Protein AF-A0A4Y3REF9-F1 (afdb_monomer)

Sequence (320 aa):
MLIYAFRDARGVWHGDPDAALPGIEPGRGVLTLPSTVPGQGPGAFDGQRVEVLYAGCDQEASEATYRLDSGETFLATWHVHELLSPAYRGVAAAPAAAQDATTTVRLEVGGPHRRYNLHAELVAEGRVEIKVVVSSPDGVIHGELAGELDPRDLGEIGRHLASVARTASFTAPPVEAKATNRGQAWTPEAVTQLQERHRAGKSPEQLAEELGRSENSIRWKLHGLKLAPYPGDLVPAPRTPAEREEPKAYTVEDKRRVYPNAYKPWEPADEQRLAERCAQGVSLLDLSKEFGRNEGAIASRLVKIQAEGPAAEEAWEYGG

pLDDT: mean 71.98, std 17.36, range [28.06, 95.12]

Secondary structure (DSSP, 8-state):
-EEEEEE-TTS-EEE-TT---SSSPPEEEEEEPPPPPBTBPPPTTTT-EEEEEEE--SSPEEEEEEE-TTS-EEEEEHHHHHHHSTT--PPPP--S-------EEEEEEE-SS-EEEEEEEE-GGG-EEEEEEEE-TTS-EEEEEEEEE-TTTHHHHHHHHHHHHHH------------TTTT----HHHHHHHHHHHHTT--HHHHHHHHTS-HHHHHHHHHHTTSS---GGGSPPPPPTTSPPPPPSS-HHHHHHH-TTTTPPPPHHHHHHHHHHHHTT--HHHHHHHHTS-HHHHHHHHHHTT--SHHHHHHHHHH-

Radius of gyration: 27.83 Å; Cα contacts (8 Å, |Δi|>4): 447; chains: 1; bounding box: 72×50×70 Å

Solvent-accessible surface area (backbone atoms only — not comparable to full-atom values): 18697 Å² total; per-residue (Å²): 95,30,31,47,20,36,27,45,86,87,69,50,74,44,65,57,84,79,59,92,51,87,90,60,86,66,45,74,51,42,35,66,40,71,63,64,60,95,90,59,72,67,22,63,54,50,56,36,61,27,44,34,35,31,36,71,66,97,64,63,69,33,95,55,78,45,59,31,76,88,68,52,73,35,31,22,21,47,72,43,41,48,61,72,29,52,87,27,75,66,81,79,90,76,78,90,86,78,93,81,82,73,60,69,50,77,49,77,51,77,57,100,71,37,32,36,41,38,40,34,36,49,43,86,93,70,28,27,40,36,38,38,38,35,23,35,87,87,34,53,73,78,46,76,49,76,51,77,41,53,66,81,47,50,64,57,51,52,50,50,54,57,44,47,65,70,69,48,82,74,71,66,70,76,83,66,78,74,41,79,44,76,89,60,80,86,47,72,68,59,50,51,53,50,54,54,44,46,72,73,66,51,50,53,63,57,50,10,66,77,67,24,29,48,41,68,59,42,45,54,48,33,28,76,68,70,74,45,72,78,66,62,89,78,48,78,73,83,79,61,87,82,70,67,76,75,74,64,96,60,52,74,65,59,48,27,74,80,14,73,42,52,92,53,85,85,49,73,69,54,53,52,51,48,36,53,43,19,54,73,56,42,46,47,67,57,50,15,62,74,64,21,28,56,49,70,63,46,25,57,45,32,63,73,70,65,38,54,36,60,24,31,58,51,20,46,77,74,73,74

Mean predicted aligned error: 21.64 Å

Nearest PDB structures (foldseek):
  7wzf-assembly1_A  TM=4.290E-01  e=3.719E-01  Streptomyces yunnanensis
  6c7k-assembly2_B  TM=5.208E-01  e=1.879E+00  Synechocystis sp. PCC 6803 substr. Kazusa
  6c7o-assembly2_B  TM=2.427E-01  e=8.596E-01  Synechocystis sp. PCC 6803 substr. Kazusa
  5kjd-assembly5_E  TM=2.250E-01  e=3.673E+00  Synechocystis sp. PCC 6803 substr. Kazusa

Structure (mmCIF, N/CA/C/O backbone):
data_AF-A0A4Y3REF9-F1
#
_entry.id   AF-A0A4Y3REF9-F1
#
loop_
_atom_site.group_PDB
_atom_site.id
_atom_site.type_symbol
_atom_site.label_atom_id
_atom_site.label_alt_id
_atom_site.label_comp_id
_atom_site.label_asym_id
_atom_site.label_entity_id
_atom_site.label_seq_id
_atom_site.pdbx_PDB_ins_code
_atom_site.Cartn_x
_atom_site.Cartn_y
_atom_site.Cartn_z
_atom_site.occupancy
_atom_site.B_iso_or_equiv
_atom_site.auth_seq_id
_atom_site.auth_comp_id
_atom_site.auth_asym_id
_atom_site.auth_atom_id
_atom_site.pdbx_PDB_model_num
ATOM 1 N N . MET A 1 1 ? -0.748 -3.299 32.023 1.00 82.31 1 MET A N 1
ATOM 2 C CA . MET A 1 1 ? -2.224 -3.284 32.051 1.00 82.31 1 MET A CA 1
ATOM 3 C C . MET A 1 1 ? -2.662 -1.963 31.459 1.00 82.31 1 MET A C 1
ATOM 5 O O . MET A 1 1 ? -2.246 -0.937 31.987 1.00 82.31 1 MET A O 1
ATOM 9 N N . LEU A 1 2 ? -3.410 -1.993 30.363 1.00 85.38 2 LEU A N 1
ATOM 10 C CA . LEU A 1 2 ? -3.903 -0.811 29.663 1.00 85.38 2 LEU A CA 1
ATOM 11 C C . LEU A 1 2 ? -5.424 -0.837 29.632 1.00 85.38 2 LEU A C 1
ATOM 13 O O . LEU A 1 2 ? -6.001 -1.917 29.504 1.00 85.38 2 LEU A O 1
ATOM 17 N N . ILE A 1 3 ? -6.055 0.332 29.712 1.00 87.19 3 ILE A N 1
ATOM 18 C CA . ILE A 1 3 ? -7.464 0.494 29.358 1.00 87.19 3 ILE A CA 1
ATOM 19 C C . ILE A 1 3 ? -7.568 0.379 27.837 1.00 87.19 3 ILE A C 1
ATOM 21 O O . ILE A 1 3 ? -7.001 1.205 27.125 1.00 87.19 3 ILE A O 1
ATOM 25 N N . TYR A 1 4 ? -8.269 -0.639 27.344 1.00 81.75 4 TYR A N 1
ATOM 26 C CA . TYR A 1 4 ? -8.363 -0.932 25.906 1.00 81.75 4 TYR A CA 1
ATOM 27 C C . TYR A 1 4 ? -9.785 -0.800 25.346 1.00 81.75 4 TYR A C 1
ATOM 29 O O . TYR A 1 4 ? -9.954 -0.736 24.130 1.00 81.75 4 TYR A O 1
ATOM 37 N N . ALA A 1 5 ? -10.790 -0.710 26.219 1.00 84.31 5 ALA A N 1
ATOM 38 C CA . ALA A 1 5 ? -12.164 -0.400 25.850 1.00 84.31 5 ALA A CA 1
ATOM 39 C C . ALA A 1 5 ? -12.887 0.313 27.000 1.00 84.31 5 ALA A C 1
ATOM 41 O O . ALA A 1 5 ? -12.539 0.138 28.174 1.00 84.31 5 ALA A O 1
ATOM 42 N N . PHE A 1 6 ? -13.917 1.093 26.679 1.00 89.69 6 PHE A N 1
ATOM 43 C CA . PHE A 1 6 ? -14.809 1.693 27.668 1.00 89.69 6 PHE A CA 1
ATOM 44 C C . PHE A 1 6 ? -16.255 1.741 27.186 1.00 89.69 6 PHE A C 1
ATOM 46 O O . PHE A 1 6 ? -16.534 1.729 25.992 1.00 89.69 6 PHE A O 1
ATOM 53 N N . ARG A 1 7 ? -17.188 1.806 28.126 1.00 89.75 7 ARG A N 1
ATOM 54 C CA . ARG A 1 7 ? -18.621 1.852 27.891 1.00 89.75 7 ARG A CA 1
ATOM 55 C C . ARG A 1 7 ? -19.178 3.184 28.363 1.00 89.75 7 ARG A C 1
ATOM 57 O O . ARG A 1 7 ? -19.026 3.539 29.534 1.00 89.75 7 ARG A O 1
ATOM 64 N N . ASP A 1 8 ? -19.827 3.908 27.457 1.00 86.69 8 ASP A N 1
ATOM 65 C CA . ASP A 1 8 ? -20.456 5.190 27.776 1.00 86.69 8 ASP A CA 1
ATOM 66 C C . ASP A 1 8 ? -21.752 5.010 28.596 1.00 86.69 8 ASP A C 1
ATOM 68 O O . ASP A 1 8 ? -22.265 3.899 28.763 1.00 86.69 8 ASP A O 1
ATOM 72 N N . ALA A 1 9 ? -22.334 6.105 29.102 1.00 82.31 9 ALA A N 1
ATOM 73 C CA . ALA A 1 9 ? -23.573 6.029 29.892 1.00 82.31 9 ALA A CA 1
ATOM 74 C C . ALA A 1 9 ? -24.806 5.578 29.082 1.00 82.31 9 ALA A C 1
ATOM 76 O O . ALA A 1 9 ? -25.840 5.266 29.671 1.00 82.31 9 ALA A O 1
ATOM 77 N N . ARG A 1 10 ? -24.718 5.537 27.743 1.00 78.88 10 ARG A N 1
ATOM 78 C CA . ARG A 1 10 ? -25.756 4.964 26.868 1.00 78.88 10 ARG A CA 1
ATOM 79 C C . ARG A 1 10 ? -25.580 3.454 26.701 1.00 78.88 10 ARG A C 1
ATOM 81 O O . ARG A 1 10 ? -26.402 2.808 26.057 1.00 78.88 10 ARG A O 1
ATOM 88 N N . GLY A 1 11 ? -24.534 2.885 27.295 1.00 81.00 11 GLY A N 1
ATOM 89 C CA . GLY A 1 11 ? -24.225 1.470 27.231 1.00 81.00 11 GLY A CA 1
ATOM 90 C C . GLY A 1 11 ? -23.503 1.057 25.949 1.00 81.00 11 GLY A C 1
ATOM 91 O O . GLY A 1 11 ? -23.437 -0.148 25.694 1.00 81.00 11 GLY A O 1
ATOM 92 N N . VAL A 1 12 ? -22.975 2.009 25.171 1.00 80.00 12 VAL A N 1
ATOM 93 C CA . VAL A 1 12 ? -22.220 1.754 23.936 1.00 80.00 12 VAL A CA 1
ATOM 94 C C . VAL A 1 12 ? -20.754 1.515 24.278 1.00 80.00 12 VAL A C 1
ATOM 96 O O . VAL A 1 12 ? -20.165 2.303 25.018 1.00 80.00 12 VAL A O 1
ATOM 99 N N . TRP A 1 13 ? -20.180 0.431 23.750 1.00 79.44 13 TRP A N 1
ATOM 100 C CA . TRP A 1 13 ? -18.753 0.136 23.870 1.00 79.44 13 TRP A CA 1
ATOM 101 C C . TRP A 1 13 ? -17.941 0.891 22.819 1.00 79.44 13 TRP A C 1
ATOM 103 O O . TRP A 1 13 ? -18.326 0.966 21.655 1.00 79.44 13 TRP A O 1
ATOM 113 N N . HIS A 1 14 ? -16.812 1.421 23.266 1.00 75.38 14 HIS A N 1
ATOM 114 C CA . HIS A 1 14 ? -15.812 2.153 22.507 1.00 75.38 14 HIS A CA 1
ATOM 115 C C . HIS A 1 14 ? -14.472 1.434 22.682 1.00 75.38 14 HIS A C 1
ATOM 117 O O . HIS A 1 14 ? -14.109 1.078 23.807 1.00 75.38 14 HIS A O 1
ATOM 123 N N . GLY A 1 15 ? -13.755 1.194 21.584 1.00 72.25 15 GLY A N 1
ATOM 124 C CA . GLY A 1 15 ? -12.690 0.186 21.525 1.00 72.25 15 GLY A CA 1
ATOM 125 C C . GLY A 1 15 ? -13.239 -1.229 21.294 1.00 72.25 15 GLY A C 1
ATOM 126 O O . GLY A 1 15 ? -14.420 -1.402 20.999 1.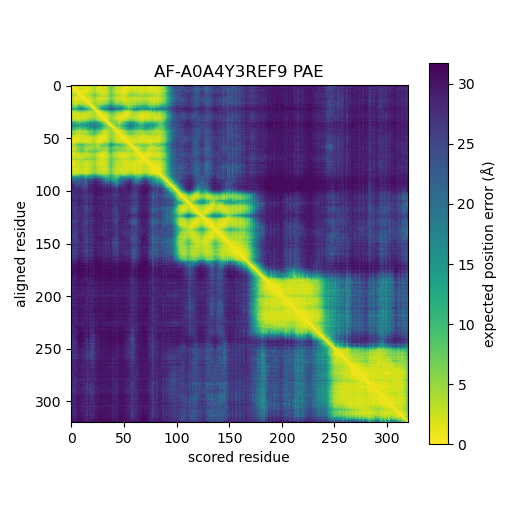00 72.25 15 GLY A O 1
ATOM 127 N N . ASP A 1 16 ? -12.380 -2.242 21.419 1.00 73.88 16 ASP A N 1
ATOM 128 C CA . ASP A 1 16 ? -12.747 -3.651 21.215 1.00 73.88 16 ASP A CA 1
ATOM 129 C C . ASP A 1 16 ? -12.862 -4.380 22.566 1.00 73.88 16 ASP A C 1
ATOM 131 O O . ASP A 1 16 ? -11.838 -4.807 23.103 1.00 73.88 16 ASP A O 1
ATOM 135 N N . PRO A 1 17 ? -14.069 -4.507 23.158 1.00 76.38 17 PRO A N 1
ATOM 136 C CA . PRO A 1 17 ? -14.256 -5.199 24.434 1.00 76.38 17 PRO A CA 1
ATOM 137 C C . PRO A 1 17 ? -14.032 -6.717 24.342 1.00 76.38 17 PRO A C 1
ATOM 139 O O . PRO A 1 17 ? -13.828 -7.349 25.378 1.00 76.38 17 PRO A O 1
ATOM 142 N N . ASP A 1 18 ? -14.055 -7.286 23.132 1.00 75.56 18 ASP A N 1
ATOM 143 C CA . ASP A 1 18 ? -13.913 -8.720 22.866 1.00 75.56 18 ASP A CA 1
ATOM 144 C C . ASP A 1 18 ? -12.501 -9.078 22.365 1.00 75.56 18 ASP A C 1
ATOM 146 O O . ASP A 1 18 ? -12.264 -10.191 21.881 1.00 75.56 18 ASP A O 1
ATOM 150 N N . ALA A 1 19 ? -11.546 -8.148 22.499 1.00 68.19 19 ALA A N 1
ATOM 151 C CA . ALA A 1 19 ? -10.163 -8.349 22.101 1.00 68.19 19 ALA A CA 1
ATOM 152 C C . ALA A 1 19 ? -9.610 -9.661 22.687 1.00 68.19 19 ALA A C 1
ATOM 154 O O . ALA A 1 19 ? -9.731 -9.942 23.884 1.00 68.19 19 ALA A O 1
ATOM 155 N N . ALA A 1 20 ? -8.978 -10.476 21.838 1.00 63.34 20 ALA A N 1
ATOM 156 C CA . ALA A 1 20 ? -8.412 -11.762 22.234 1.00 63.34 20 ALA A CA 1
ATOM 157 C C . ALA A 1 20 ? -7.171 -11.558 23.121 1.00 63.34 20 ALA A C 1
ATOM 159 O O . ALA A 1 20 ? -6.040 -11.491 22.640 1.00 63.34 20 ALA A O 1
ATOM 160 N N . LEU A 1 21 ? -7.394 -11.446 24.430 1.00 69.25 21 LEU A N 1
ATOM 161 C CA . LEU A 1 21 ? -6.352 -11.230 25.428 1.00 69.25 21 LEU A CA 1
ATOM 162 C C . LEU A 1 21 ? -5.833 -12.579 25.954 1.00 69.25 21 LEU A C 1
ATOM 164 O O . LEU A 1 21 ? -6.621 -13.392 26.448 1.00 69.25 21 LEU A O 1
ATOM 168 N N . PRO A 1 22 ? -4.522 -12.865 25.863 1.00 56.81 22 PRO A N 1
ATOM 169 C CA . PRO A 1 22 ? -3.985 -14.152 26.284 1.00 56.81 22 PRO A CA 1
ATOM 170 C C . PRO A 1 22 ? -4.062 -14.341 27.811 1.00 56.81 22 PRO A C 1
ATOM 172 O O . PRO A 1 22 ? -3.271 -13.789 28.570 1.00 56.81 22 PRO A O 1
ATOM 175 N N . GLY A 1 23 ? -4.988 -15.198 28.255 1.00 56.34 23 GLY A N 1
ATOM 176 C CA . GLY A 1 23 ? -4.905 -15.927 29.528 1.00 56.34 23 GLY A CA 1
ATOM 177 C C . GLY A 1 23 ? -5.339 -15.209 30.812 1.00 56.34 23 GLY A C 1
ATOM 178 O O . GLY A 1 23 ? -5.118 -15.769 31.885 1.00 56.34 23 GLY A O 1
ATOM 179 N N . ILE A 1 24 ? -5.947 -14.020 30.751 1.00 62.66 24 ILE A N 1
ATOM 180 C CA . ILE A 1 24 ? -6.434 -13.292 31.939 1.00 62.66 24 ILE A CA 1
ATOM 181 C C . ILE A 1 24 ? -7.794 -12.656 31.626 1.00 62.66 24 ILE A C 1
ATOM 183 O O . ILE A 1 24 ? -7.930 -11.972 30.612 1.00 62.66 24 ILE A O 1
ATOM 187 N N . GLU A 1 25 ? -8.792 -12.861 32.493 1.00 75.88 25 GLU A N 1
ATOM 188 C CA . GLU A 1 25 ? -10.057 -12.122 32.401 1.00 75.88 25 GLU A CA 1
ATOM 189 C C . GLU A 1 25 ? -9.791 -10.618 32.577 1.00 75.88 25 GLU A C 1
ATOM 191 O O . GLU A 1 25 ? -9.103 -10.225 33.526 1.00 75.88 25 GLU A O 1
ATOM 196 N N . PRO A 1 26 ? -10.308 -9.758 31.686 1.00 83.75 26 PRO A N 1
ATOM 197 C CA . PRO A 1 26 ? -10.063 -8.329 31.779 1.00 83.75 26 PRO A CA 1
ATOM 198 C C . PRO A 1 26 ? -10.628 -7.763 33.084 1.00 83.75 26 PRO A C 1
ATOM 200 O O . PRO A 1 26 ? -11.772 -8.027 33.463 1.00 83.75 26 PRO A O 1
ATOM 203 N N . GLY A 1 27 ? -9.818 -6.943 33.752 1.00 88.38 27 GLY A N 1
ATOM 204 C CA . GLY A 1 27 ? -10.259 -6.166 34.899 1.00 88.38 27 GLY A CA 1
ATOM 205 C C . GLY A 1 27 ? -11.302 -5.138 34.473 1.00 88.38 27 GLY A C 1
ATOM 206 O O . GLY A 1 27 ? -11.272 -4.634 33.347 1.00 88.38 27 GLY A O 1
ATOM 207 N N . ARG A 1 28 ? -12.231 -4.831 35.380 1.00 93.25 28 ARG A N 1
ATOM 208 C CA . ARG A 1 28 ? -13.278 -3.828 35.169 1.00 93.25 28 ARG A CA 1
ATOM 209 C C . ARG A 1 28 ? -13.181 -2.737 36.212 1.00 93.25 28 ARG A C 1
ATOM 211 O O . ARG A 1 28 ? -12.958 -3.022 37.386 1.00 93.25 28 ARG A O 1
ATOM 218 N N . GLY A 1 29 ? -13.418 -1.501 35.800 1.00 92.56 29 GLY A N 1
ATOM 219 C CA . GLY A 1 29 ? -13.521 -0.386 36.730 1.00 92.56 29 GLY A CA 1
ATOM 220 C C . GLY A 1 29 ? -14.349 0.759 36.178 1.00 92.56 29 GLY A C 1
ATOM 221 O O . GLY A 1 29 ? -14.901 0.675 35.086 1.00 92.56 29 GLY A O 1
ATOM 222 N N . VAL A 1 30 ? -14.456 1.832 36.955 1.00 94.88 30 VAL A N 1
ATOM 223 C CA . VAL A 1 30 ? -15.204 3.034 36.573 1.00 94.88 30 VAL A CA 1
ATOM 224 C C . VAL A 1 30 ? -14.237 4.202 36.507 1.00 94.88 30 VAL A C 1
ATOM 226 O O . VAL A 1 30 ? -13.423 4.376 37.411 1.00 94.88 30 VAL A O 1
ATOM 229 N N . LEU A 1 31 ? -14.327 4.984 35.439 1.00 91.62 31 LEU A N 1
ATOM 230 C CA . LEU A 1 31 ? -13.547 6.192 35.215 1.00 91.62 31 LEU A CA 1
ATOM 231 C C . LEU A 1 31 ? -14.502 7.385 35.138 1.00 91.62 31 LEU A C 1
ATOM 233 O O . LEU A 1 31 ? -15.392 7.419 34.288 1.00 91.62 31 LEU A O 1
ATOM 237 N N . THR A 1 32 ? -14.309 8.371 36.010 1.00 90.88 32 THR A N 1
ATOM 238 C CA . THR A 1 32 ? -15.001 9.660 35.918 1.00 90.88 32 THR A CA 1
ATOM 239 C C . THR A 1 32 ? -14.137 10.647 35.141 1.00 90.88 32 THR A C 1
ATOM 241 O O . THR A 1 32 ? -13.036 10.989 35.576 1.00 90.88 32 THR A O 1
ATOM 244 N N . LEU A 1 33 ? -14.625 11.108 33.990 1.00 84.69 33 LEU A N 1
ATOM 245 C CA . LEU A 1 33 ? -13.899 12.056 33.153 1.00 84.69 33 LEU A CA 1
ATOM 246 C C . LEU A 1 33 ? -14.028 13.478 33.717 1.00 84.69 33 LEU A C 1
ATOM 248 O O . LEU A 1 33 ? -15.129 13.890 34.092 1.00 84.69 33 LEU A O 1
ATOM 252 N N . PRO A 1 34 ? -12.921 14.237 33.807 1.00 76.81 34 PRO A N 1
ATOM 253 C CA . PRO A 1 34 ? -12.961 15.609 34.294 1.00 76.81 34 PRO A CA 1
ATOM 254 C C . PRO A 1 34 ? -13.738 16.484 33.312 1.00 76.81 34 PRO A C 1
ATOM 256 O O . PRO A 1 34 ? -13.616 16.289 32.110 1.00 76.81 34 PRO A O 1
ATOM 259 N N . SER A 1 35 ? -14.501 17.455 33.816 1.00 75.19 35 SER A N 1
ATOM 260 C CA . SER A 1 35 ? -15.126 18.470 32.963 1.00 75.19 35 SER A CA 1
ATOM 261 C C . SER A 1 35 ? -14.072 19.413 32.377 1.00 75.19 35 SER A C 1
ATOM 263 O O . SER A 1 35 ? -13.177 19.875 33.093 1.00 75.19 35 SER A O 1
ATOM 265 N N . THR A 1 36 ? -14.195 19.734 31.094 1.00 67.44 36 THR A N 1
ATOM 266 C CA . THR A 1 36 ? -13.339 20.687 30.396 1.00 67.44 36 THR A CA 1
ATOM 267 C C . THR A 1 36 ? -13.418 22.064 31.042 1.00 67.44 36 THR A C 1
ATOM 269 O O . THR A 1 36 ? -14.469 22.540 31.479 1.00 67.44 36 THR A O 1
ATOM 272 N N . VAL A 1 37 ? -12.260 22.716 31.132 1.00 64.31 37 VAL A N 1
ATOM 273 C CA . VAL A 1 37 ? -12.141 24.055 31.711 1.00 64.31 37 VAL A CA 1
ATOM 274 C C . VAL A 1 37 ? -12.838 25.067 30.785 1.00 64.31 37 VAL A C 1
ATOM 276 O O . VAL A 1 37 ? -12.692 24.967 29.562 1.00 64.31 37 VAL A O 1
ATOM 279 N N . PRO A 1 38 ? -13.557 26.074 31.322 1.00 54.41 38 PRO A N 1
ATOM 280 C CA . PRO A 1 38 ? -14.180 27.113 30.506 1.00 54.41 38 PRO A CA 1
ATOM 281 C C . PRO A 1 38 ? -13.162 27.784 29.570 1.00 54.41 38 PRO A C 1
ATOM 283 O O . PRO A 1 38 ? -12.171 28.347 30.032 1.00 54.41 38 PRO A O 1
ATOM 286 N N . GLY A 1 39 ? -13.405 27.727 28.257 1.00 55.91 39 GLY A N 1
ATOM 287 C CA . GLY A 1 39 ? -12.516 28.277 27.222 1.00 55.91 39 GLY A CA 1
ATOM 288 C C . GLY A 1 39 ? -11.910 27.235 26.274 1.00 55.91 39 GLY A C 1
ATOM 289 O O . GLY A 1 39 ? -11.381 27.613 25.231 1.00 55.91 39 GLY A O 1
ATOM 290 N N . GLN A 1 40 ? -12.034 25.941 26.584 1.00 56.53 40 GLN A N 1
ATOM 291 C CA . GLN A 1 40 ? -11.762 24.841 25.653 1.00 56.53 40 GLN A CA 1
ATOM 292 C C . GLN A 1 40 ? -13.068 24.213 25.147 1.00 56.53 40 GLN A C 1
ATOM 294 O O . GLN A 1 40 ? -14.119 24.342 25.773 1.00 56.53 40 GLN A O 1
ATOM 299 N N . GLY A 1 41 ? -13.019 23.578 23.972 1.00 57.28 41 GLY A N 1
ATOM 300 C CA . GLY A 1 41 ? -14.163 22.823 23.460 1.00 57.28 41 GLY A CA 1
ATOM 301 C C . GLY A 1 41 ? -14.408 21.580 24.326 1.00 57.28 41 GLY A C 1
ATOM 302 O O . GLY A 1 41 ? -13.428 20.918 24.661 1.00 57.28 41 GLY A O 1
ATOM 303 N N . PRO A 1 42 ? -15.664 21.256 24.682 1.00 64.44 42 PRO A N 1
ATOM 304 C CA . PRO A 1 42 ? -15.958 20.082 25.494 1.00 64.44 42 PRO A CA 1
ATOM 305 C C . PRO A 1 42 ? -15.632 18.797 24.728 1.00 64.44 42 PRO A C 1
ATOM 307 O O . PRO A 1 42 ? -15.974 18.673 23.548 1.00 64.44 42 PRO A O 1
ATOM 310 N N . GLY A 1 43 ? -14.983 17.851 25.410 1.00 64.19 43 GLY A N 1
ATOM 311 C CA . GLY A 1 43 ? -14.776 16.499 24.896 1.00 64.19 43 GLY A CA 1
ATOM 312 C C . GLY A 1 43 ? -16.098 15.740 24.761 1.00 64.19 43 GLY A C 1
ATOM 313 O O . GLY A 1 43 ? -17.092 16.065 25.410 1.00 64.19 43 GLY A O 1
ATOM 314 N N . ALA A 1 44 ? -16.122 14.696 23.934 1.00 69.25 44 ALA A N 1
ATOM 315 C CA . ALA A 1 44 ? -17.342 13.922 23.668 1.00 69.25 44 ALA A CA 1
ATOM 316 C C . ALA A 1 44 ? -17.979 13.286 24.921 1.00 69.25 44 ALA A C 1
ATOM 318 O O . ALA A 1 44 ? -19.189 13.064 24.965 1.00 69.25 44 ALA A O 1
ATOM 319 N N . PHE A 1 45 ? -17.161 13.006 25.935 1.00 76.94 45 PHE A N 1
ATOM 320 C CA . PHE A 1 45 ? -17.547 12.308 27.162 1.00 76.94 45 PHE A CA 1
ATOM 321 C C . PHE A 1 45 ? -17.308 13.172 28.411 1.00 76.94 45 PHE A C 1
ATOM 323 O O . PHE A 1 45 ? -17.127 12.668 29.518 1.00 76.94 45 PHE A O 1
ATOM 330 N N . ASP A 1 46 ? -17.281 14.491 28.229 1.00 78.38 46 ASP A N 1
ATOM 331 C CA . ASP A 1 46 ? -16.926 15.447 29.269 1.00 78.38 46 ASP A CA 1
ATOM 332 C C . ASP A 1 46 ? -17.826 15.336 30.512 1.00 78.38 46 ASP A C 1
ATOM 334 O O . ASP A 1 46 ? -19.054 15.345 30.412 1.00 78.38 46 ASP A O 1
ATOM 338 N N . GLY A 1 47 ? -17.224 15.199 31.699 1.00 81.31 47 GLY A N 1
ATOM 339 C CA . GLY A 1 47 ? -17.962 15.009 32.957 1.00 81.31 47 GLY A CA 1
ATOM 340 C C . GLY A 1 47 ? -18.713 13.673 33.094 1.00 81.31 47 GLY A C 1
ATOM 341 O O . GLY A 1 47 ? -19.451 13.488 34.066 1.00 81.31 47 GLY A O 1
ATOM 342 N N . GLN A 1 48 ? -18.573 12.743 32.143 1.00 87.56 48 GLN A N 1
ATOM 343 C CA . GLN A 1 48 ? -19.271 11.460 32.170 1.00 87.56 48 GLN A CA 1
ATOM 344 C C . GLN A 1 48 ? -18.521 10.419 33.013 1.00 87.56 48 GLN A C 1
ATOM 346 O O . GLN A 1 48 ? -17.292 10.397 33.082 1.00 87.56 48 GLN A O 1
ATOM 351 N N . ARG A 1 49 ? -19.282 9.506 33.626 1.00 91.69 49 ARG A N 1
ATOM 352 C CA . ARG A 1 49 ? -18.759 8.271 34.222 1.00 91.69 49 ARG A CA 1
ATOM 353 C C . ARG A 1 49 ? -18.856 7.142 33.203 1.00 91.69 49 ARG A C 1
ATOM 355 O O . ARG A 1 49 ? -19.951 6.883 32.703 1.00 91.69 49 ARG A O 1
ATOM 362 N N . VAL A 1 50 ? -17.738 6.484 32.919 1.00 91.94 50 VAL A N 1
ATOM 363 C CA . VAL A 1 50 ? -17.643 5.381 31.951 1.00 91.94 50 VAL A CA 1
ATOM 364 C C . VAL A 1 50 ? -17.131 4.107 32.628 1.00 91.94 50 VAL A C 1
ATOM 366 O O . VAL A 1 50 ? -16.294 4.171 33.529 1.00 91.94 50 VAL A O 1
ATOM 369 N N . GLU A 1 51 ? -17.645 2.944 32.225 1.00 94.25 51 GLU A N 1
ATOM 370 C CA . GLU A 1 51 ? -17.103 1.640 32.649 1.00 94.25 51 GLU A CA 1
ATOM 371 C C . GLU A 1 51 ? -15.914 1.306 31.748 1.00 94.25 51 GLU A C 1
ATOM 373 O O . GLU A 1 51 ? -16.021 1.432 30.537 1.00 94.25 51 GLU A O 1
ATOM 378 N N . VAL A 1 52 ? -14.778 0.895 32.298 1.00 93.00 52 VAL A N 1
ATOM 379 C CA . VAL A 1 52 ? -13.564 0.612 31.525 1.00 93.00 52 VAL A CA 1
ATOM 380 C C . VAL A 1 52 ? -13.140 -0.840 31.678 1.00 93.00 52 VAL A C 1
ATOM 382 O O . VAL A 1 52 ? -13.268 -1.420 32.759 1.00 93.00 52 VAL A O 1
ATOM 385 N N . LEU A 1 53 ? -12.592 -1.406 30.604 1.00 90.94 53 LEU A N 1
ATOM 386 C CA . LEU A 1 53 ? -11.909 -2.694 30.616 1.00 90.94 53 LEU A CA 1
ATOM 387 C C . LEU A 1 53 ? -10.407 -2.475 30.519 1.00 90.94 53 LEU A C 1
ATOM 389 O O . LEU A 1 53 ? -9.936 -1.731 29.655 1.00 90.94 53 LEU A O 1
ATOM 393 N N . TYR A 1 54 ? -9.656 -3.150 31.386 1.00 90.44 54 TYR A N 1
ATOM 394 C CA . TYR A 1 54 ? -8.202 -3.098 31.369 1.00 90.44 54 TYR A CA 1
ATOM 395 C C . TYR A 1 54 ? -7.564 -4.480 31.490 1.00 90.44 54 TYR A C 1
ATOM 397 O O . TYR A 1 54 ? -7.995 -5.336 32.260 1.00 90.44 54 TYR A O 1
ATOM 405 N N . ALA A 1 55 ? -6.508 -4.703 30.716 1.00 86.81 55 ALA A N 1
ATOM 406 C CA . ALA A 1 55 ? -5.804 -5.980 30.659 1.00 86.81 55 ALA A CA 1
ATOM 407 C C . ALA A 1 55 ? -4.346 -5.799 30.224 1.00 86.81 55 ALA A C 1
ATOM 409 O O . ALA A 1 55 ? -3.928 -4.710 29.827 1.00 86.81 55 ALA A O 1
ATOM 410 N N . GLY A 1 56 ? -3.543 -6.857 30.324 1.00 80.31 56 GLY A N 1
ATOM 411 C CA . GLY A 1 56 ? -2.260 -6.915 29.633 1.00 80.31 56 GLY A CA 1
ATOM 412 C C . GLY A 1 56 ? -2.536 -7.165 28.157 1.00 80.31 56 GLY A C 1
ATOM 413 O O . GLY A 1 56 ? -3.045 -8.228 27.820 1.00 80.31 56 GLY A O 1
ATOM 414 N N . CYS A 1 57 ? -2.257 -6.186 27.302 1.00 68.50 57 CYS A N 1
ATOM 415 C CA . CYS A 1 57 ? -2.403 -6.307 25.857 1.00 68.50 57 CYS A CA 1
ATOM 416 C C . CYS A 1 57 ? -1.156 -5.763 25.156 1.00 68.50 57 CYS A C 1
ATOM 418 O O . CYS A 1 57 ? -0.481 -4.887 25.697 1.00 68.50 57 CYS A O 1
ATOM 420 N N . ASP A 1 58 ? -0.884 -6.265 23.951 1.00 64.00 58 ASP A N 1
ATOM 421 C CA . ASP A 1 58 ? 0.265 -5.866 23.122 1.00 64.00 58 ASP A CA 1
ATOM 422 C C . ASP A 1 58 ? -0.012 -4.582 22.308 1.00 64.00 58 ASP A C 1
ATOM 424 O O . ASP A 1 58 ? 0.659 -4.299 21.318 1.00 64.00 58 ASP A O 1
ATOM 428 N N . GLN A 1 59 ? -1.032 -3.812 22.699 1.00 60.50 59 GLN A N 1
ATOM 429 C CA . GLN A 1 59 ? -1.367 -2.536 22.069 1.00 60.50 59 GLN A CA 1
ATOM 430 C C . GLN A 1 59 ? -0.481 -1.414 22.618 1.00 60.50 59 GLN A C 1
ATOM 432 O O . GLN A 1 59 ? -0.047 -1.447 23.771 1.00 60.50 59 GLN A O 1
ATOM 437 N N . GLU A 1 60 ? -0.233 -0.397 21.796 1.00 61.00 60 GLU A N 1
ATOM 438 C CA . GLU A 1 60 ? 0.598 0.737 22.184 1.00 61.00 60 GLU A CA 1
ATOM 439 C C . GLU A 1 60 ? -0.090 1.589 23.266 1.00 61.00 60 GLU A C 1
ATOM 441 O O . GLU A 1 60 ? -1.257 1.979 23.140 1.00 61.00 60 GLU A O 1
ATOM 446 N N . ALA A 1 61 ? 0.642 1.861 24.350 1.00 68.75 61 ALA A N 1
ATOM 447 C CA . ALA A 1 61 ? 0.171 2.664 25.470 1.00 68.75 61 ALA A CA 1
ATOM 448 C C . ALA A 1 61 ? 0.252 4.160 25.143 1.00 68.75 61 ALA A C 1
ATOM 450 O O . ALA A 1 61 ? 1.284 4.641 24.683 1.00 68.75 61 ALA A O 1
ATOM 451 N N . SER A 1 62 ? -0.807 4.902 25.454 1.00 73.94 62 SER A N 1
ATOM 452 C CA . SER A 1 62 ? -0.799 6.361 25.391 1.00 73.94 62 SER A CA 1
ATOM 453 C C . SER A 1 62 ? 0.123 6.966 26.449 1.00 73.94 62 SER A C 1
ATOM 455 O O . SER A 1 62 ? 0.374 6.353 27.489 1.00 73.94 62 SER A O 1
ATOM 457 N N . GLU A 1 63 ? 0.498 8.229 26.267 1.00 69.56 63 GLU A N 1
ATOM 458 C CA . GLU A 1 63 ? 1.243 8.996 27.275 1.00 69.56 63 GLU A CA 1
ATOM 459 C C . GLU A 1 63 ? 0.368 9.463 28.459 1.00 69.56 63 GLU A C 1
ATOM 461 O O . GLU A 1 63 ? 0.883 9.894 29.494 1.00 69.56 63 GLU A O 1
ATOM 466 N N . ALA A 1 64 ? -0.963 9.368 28.345 1.00 69.94 64 ALA A N 1
ATOM 467 C CA . ALA A 1 64 ? -1.897 9.831 29.366 1.00 69.94 64 ALA A CA 1
ATOM 468 C C . ALA A 1 64 ? -2.253 8.744 30.390 1.00 69.94 64 ALA A C 1
ATOM 470 O O . ALA A 1 64 ? -2.601 7.610 30.057 1.00 69.94 64 ALA A O 1
ATOM 471 N N . THR A 1 65 ? -2.228 9.128 31.669 1.00 85.81 65 THR A N 1
ATOM 472 C CA . THR A 1 65 ? -2.640 8.269 32.786 1.00 85.81 65 THR A CA 1
ATOM 473 C C . THR A 1 65 ? -4.053 8.613 33.241 1.00 85.81 65 THR A C 1
ATOM 475 O O . THR A 1 65 ? -4.351 9.766 33.552 1.00 85.81 65 THR A O 1
ATOM 478 N N . TYR A 1 66 ? -4.896 7.593 33.359 1.00 86.38 66 TYR A N 1
ATOM 479 C CA . TYR A 1 66 ? -6.266 7.685 33.844 1.00 86.38 66 TYR A CA 1
ATOM 480 C C . TYR A 1 66 ? -6.367 7.080 35.240 1.00 86.38 66 TYR A C 1
ATOM 482 O O . TYR A 1 66 ? -5.817 6.012 35.513 1.00 86.38 66 TYR A O 1
ATOM 490 N N . ARG A 1 67 ? -7.078 7.764 36.138 1.00 91.94 67 ARG A N 1
ATOM 491 C CA . ARG A 1 67 ? -7.340 7.285 37.496 1.00 91.94 67 ARG A CA 1
ATOM 492 C C . ARG A 1 67 ? -8.783 6.814 37.599 1.00 91.94 67 ARG A C 1
ATOM 494 O O . ARG A 1 67 ? -9.694 7.602 37.370 1.00 91.94 67 ARG A O 1
ATOM 501 N N . LEU A 1 68 ? -8.973 5.552 37.962 1.00 93.19 68 LEU A N 1
ATOM 502 C CA . LEU A 1 68 ? -10.290 4.984 38.219 1.00 93.19 68 LEU A CA 1
ATOM 503 C C . LEU A 1 68 ? -10.853 5.504 39.543 1.00 93.19 68 LEU A C 1
ATOM 505 O O . LEU A 1 68 ? -10.107 5.892 40.445 1.00 93.19 68 LEU A O 1
ATOM 509 N N . ASP A 1 69 ? -12.171 5.424 39.695 1.00 92.25 69 ASP A N 1
ATOM 510 C CA . ASP A 1 69 ? -12.886 5.770 40.926 1.00 92.25 69 ASP A CA 1
ATOM 511 C C . ASP A 1 69 ? -12.418 4.910 42.126 1.00 92.25 69 ASP A C 1
ATOM 513 O O . ASP A 1 69 ? -12.530 5.342 43.272 1.00 92.25 69 ASP A O 1
ATOM 517 N N . SER A 1 70 ? -11.849 3.716 41.883 1.00 88.94 70 SER A N 1
ATOM 518 C CA . SER A 1 70 ? -11.222 2.862 42.912 1.00 88.94 70 SER A CA 1
ATOM 519 C C . SER A 1 70 ? -9.910 3.432 43.471 1.00 88.94 70 SER A C 1
ATOM 521 O O . SER A 1 70 ? -9.423 2.965 44.499 1.00 88.94 70 SER A O 1
ATOM 523 N N . GLY A 1 71 ? -9.330 4.440 42.811 1.00 88.81 71 GLY A N 1
ATOM 524 C CA . GLY A 1 71 ? -8.028 5.028 43.127 1.00 88.81 71 GLY A CA 1
ATOM 525 C C . GLY A 1 71 ? -6.859 4.429 42.339 1.00 88.81 71 GLY A C 1
ATOM 526 O O . GLY A 1 71 ? -5.771 5.008 42.348 1.00 88.81 71 GLY A O 1
ATOM 527 N N . GLU A 1 72 ? -7.072 3.318 41.631 1.00 91.31 72 GLU A N 1
ATOM 528 C CA . GLU A 1 72 ? -6.066 2.704 40.761 1.00 91.31 72 GLU A CA 1
ATOM 529 C C . GLU A 1 72 ? -5.828 3.539 39.500 1.00 91.31 72 GLU A C 1
ATOM 531 O O . GLU A 1 72 ? -6.718 4.233 39.007 1.00 91.31 72 GLU A O 1
ATOM 536 N N . THR A 1 73 ? -4.612 3.475 38.963 1.00 90.38 73 THR A N 1
ATOM 537 C CA . THR A 1 73 ? -4.212 4.248 37.783 1.00 90.38 73 THR A CA 1
ATOM 538 C C . THR A 1 73 ? -3.741 3.340 36.666 1.00 90.38 73 THR A C 1
ATOM 540 O O . THR A 1 73 ? -2.882 2.486 36.887 1.00 90.38 73 THR A O 1
ATOM 543 N N . PHE A 1 74 ? -4.244 3.584 35.461 1.00 88.69 74 PHE A N 1
ATOM 544 C CA . PHE A 1 74 ? -3.900 2.842 34.257 1.00 88.69 74 PHE A CA 1
ATOM 545 C C . PHE A 1 74 ? -3.605 3.808 33.110 1.00 88.69 74 PHE A C 1
ATOM 547 O O . PHE A 1 74 ? -4.185 4.890 33.026 1.00 88.69 74 PHE A O 1
ATOM 554 N N . LEU A 1 75 ? -2.710 3.409 32.211 1.00 86.56 75 LEU A N 1
ATOM 555 C CA . LEU A 1 75 ? -2.602 4.035 30.894 1.00 86.56 75 LEU A CA 1
ATOM 556 C C . LEU A 1 75 ? -3.729 3.497 30.004 1.00 86.56 75 LEU A C 1
ATOM 558 O O . LEU A 1 75 ? -4.192 2.375 30.216 1.00 86.56 75 LEU A O 1
ATOM 562 N N . ALA A 1 76 ? -4.163 4.269 29.015 1.00 81.81 76 ALA A N 1
ATOM 563 C CA . ALA A 1 76 ? -5.036 3.763 27.959 1.00 81.81 76 ALA A CA 1
ATOM 564 C C . ALA A 1 76 ? -4.214 3.308 26.745 1.00 81.81 76 ALA A C 1
ATOM 566 O O . ALA A 1 76 ? -3.037 3.644 26.622 1.00 81.81 76 ALA A O 1
ATOM 567 N N . THR A 1 77 ? -4.823 2.546 25.842 1.00 75.69 77 THR A N 1
ATOM 568 C CA . THR A 1 77 ? -4.309 2.406 24.474 1.00 75.69 77 THR A CA 1
ATOM 569 C C . THR A 1 77 ? -4.423 3.747 23.749 1.00 75.69 77 THR A C 1
ATOM 571 O O . THR A 1 77 ? -5.294 4.548 24.095 1.00 75.69 77 THR A O 1
ATOM 574 N N . TRP A 1 78 ? -3.583 4.015 22.743 1.00 69.06 78 TRP A N 1
ATOM 575 C CA . TRP A 1 78 ? -3.689 5.258 21.956 1.00 69.06 78 TRP A CA 1
ATOM 576 C C . TRP A 1 78 ? -5.100 5.491 21.408 1.00 69.06 78 TRP A C 1
ATOM 578 O O . TRP A 1 78 ? -5.636 6.584 21.560 1.00 69.06 78 TRP A O 1
ATOM 588 N N . HIS A 1 79 ? -5.744 4.443 20.890 1.00 69.69 79 HIS A N 1
ATOM 589 C CA . HIS A 1 79 ? -7.114 4.524 20.388 1.00 69.69 79 HIS A CA 1
ATOM 590 C C . HIS A 1 79 ? -8.117 4.971 21.465 1.00 69.69 79 HIS A C 1
ATOM 592 O O . HIS A 1 79 ? -8.895 5.896 21.251 1.00 69.69 79 HIS A O 1
ATOM 598 N N . VAL A 1 80 ? -8.089 4.361 22.655 1.00 77.19 80 VAL A N 1
ATOM 599 C CA . VAL A 1 80 ? -8.982 4.770 23.751 1.00 77.19 80 VAL A CA 1
ATOM 600 C C . VAL A 1 80 ? -8.628 6.163 24.270 1.00 77.19 80 VAL A C 1
ATOM 602 O O . VAL A 1 80 ? -9.524 6.943 24.587 1.00 77.19 80 VAL A O 1
ATOM 605 N N . HIS A 1 81 ? -7.339 6.496 24.343 1.00 80.00 81 HIS A N 1
ATOM 606 C CA . HIS A 1 81 ? -6.885 7.820 24.749 1.00 80.00 81 HIS A CA 1
ATOM 607 C C . HIS A 1 81 ? -7.422 8.916 23.827 1.00 80.00 81 HIS A C 1
ATOM 609 O O . HIS A 1 81 ? -7.921 9.923 24.329 1.00 80.00 81 HIS A O 1
ATOM 615 N N . GLU A 1 82 ? -7.371 8.708 22.510 1.00 68.81 82 GLU A N 1
ATOM 616 C CA . GLU A 1 82 ? -7.945 9.633 21.534 1.00 68.81 82 GLU A CA 1
ATOM 617 C C . GLU A 1 82 ? -9.425 9.867 21.821 1.00 68.81 82 GLU A C 1
ATOM 619 O O . GLU A 1 82 ? -9.821 11.010 22.007 1.00 68.81 82 GLU A O 1
ATOM 624 N N . LEU A 1 83 ? -10.221 8.805 21.977 1.00 72.62 83 LEU A N 1
ATOM 625 C CA . LEU A 1 83 ? -11.661 8.915 22.242 1.00 72.62 83 LEU A CA 1
ATOM 626 C C . LEU A 1 83 ? -11.987 9.667 23.542 1.00 72.62 83 LEU A C 1
ATOM 628 O O . LEU A 1 83 ? -12.962 10.416 23.605 1.00 72.62 83 LEU A O 1
ATOM 632 N N . LEU A 1 84 ? -11.182 9.462 24.586 1.00 75.62 84 LEU A N 1
ATOM 633 C CA . LEU A 1 84 ? -11.353 10.108 25.889 1.00 75.62 84 LEU A CA 1
ATOM 634 C C . LEU A 1 84 ? -10.752 11.523 25.942 1.00 75.62 84 LEU A C 1
ATOM 636 O O . LEU A 1 84 ? -10.976 12.244 26.916 1.00 75.62 84 LEU A O 1
ATOM 640 N N . SER A 1 85 ? -9.965 11.922 24.940 1.00 69.94 85 SER A N 1
ATOM 641 C CA . SER A 1 85 ? -9.295 13.219 24.911 1.00 69.94 85 SER A CA 1
ATOM 642 C C . SER A 1 85 ? -10.297 14.355 24.661 1.00 69.94 85 SER A C 1
ATOM 644 O O . SER A 1 85 ? -11.156 14.240 23.787 1.00 69.94 85 SER A O 1
ATOM 646 N N . PRO A 1 86 ? -10.168 15.511 25.340 1.00 56.31 86 PRO A N 1
ATOM 647 C CA . PRO A 1 86 ? -10.984 16.699 25.071 1.00 56.31 86 PRO A CA 1
ATOM 648 C C . PRO A 1 86 ? -10.915 17.200 23.620 1.00 56.31 86 PRO A C 1
ATOM 650 O O . PRO A 1 86 ? -11.824 17.884 23.155 1.00 56.31 86 PRO A O 1
ATOM 653 N N . ALA A 1 87 ? -9.836 16.872 22.900 1.00 46.31 87 ALA A N 1
ATOM 654 C CA . ALA A 1 87 ? -9.679 17.200 21.486 1.00 46.31 87 ALA A CA 1
ATOM 655 C C . ALA A 1 87 ? -10.597 16.364 20.572 1.00 46.31 87 ALA A C 1
ATOM 657 O O . ALA A 1 87 ? -10.874 16.772 19.444 1.00 46.31 87 ALA A O 1
ATOM 658 N N . TYR A 1 88 ? -11.104 15.228 21.060 1.00 41.97 88 TYR A N 1
ATOM 659 C CA . TYR A 1 88 ? -11.978 14.342 20.309 1.00 41.97 88 TYR A CA 1
ATOM 660 C C . TYR A 1 88 ? -13.440 14.785 20.400 1.00 41.97 88 TYR A C 1
ATOM 662 O O . TYR A 1 88 ? -14.079 14.769 21.458 1.00 41.97 88 TYR A O 1
ATOM 670 N N . ARG A 1 89 ? -13.991 15.180 19.248 1.00 45.84 89 ARG A N 1
ATOM 671 C CA . ARG A 1 89 ? -15.416 15.476 19.069 1.00 45.84 89 ARG A CA 1
ATOM 672 C C . ARG A 1 89 ? -16.094 14.269 18.427 1.00 45.84 89 ARG A C 1
ATOM 674 O O . ARG A 1 89 ? -16.076 14.122 17.211 1.00 45.84 89 ARG A O 1
ATOM 681 N N . GLY A 1 90 ? -16.690 13.416 19.254 1.00 36.41 90 GLY A N 1
ATOM 682 C CA . GLY A 1 90 ? -17.415 12.231 18.808 1.00 36.41 90 GLY A CA 1
ATOM 683 C C . GLY A 1 90 ? -18.656 12.584 17.983 1.00 36.41 90 GLY A C 1
ATOM 684 O O . GLY A 1 90 ? -19.442 13.457 18.355 1.00 36.41 90 GLY A O 1
ATOM 685 N N . VAL A 1 91 ? -18.842 11.876 16.871 1.00 31.53 91 VAL A N 1
ATOM 68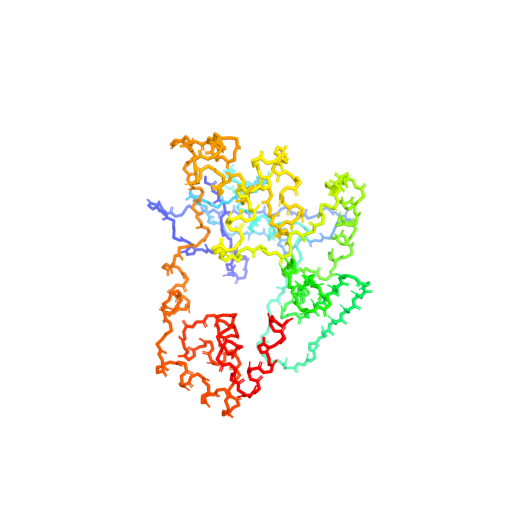6 C CA . VAL A 1 91 ? -20.072 11.892 16.071 1.00 31.53 91 VAL A CA 1
ATOM 687 C C . VAL A 1 91 ? -21.116 11.021 16.775 1.00 31.53 91 VAL A C 1
ATOM 689 O O . VAL A 1 91 ? -20.865 9.862 17.100 1.00 31.53 91 VAL A O 1
ATOM 692 N N . ALA A 1 92 ? -22.303 11.571 17.037 1.00 30.97 92 ALA A N 1
ATOM 693 C CA . ALA A 1 92 ? -23.445 10.773 17.467 1.00 30.97 92 ALA A CA 1
ATOM 694 C C . ALA A 1 92 ? -23.919 9.902 16.294 1.00 30.97 92 ALA A C 1
ATOM 696 O O . ALA A 1 92 ? -24.250 10.426 15.232 1.00 30.97 92 ALA A O 1
ATOM 697 N N . ALA A 1 93 ? -23.961 8.585 16.497 1.00 31.83 93 ALA A N 1
ATOM 698 C CA . ALA A 1 93 ? -24.498 7.645 15.522 1.00 31.83 93 ALA A CA 1
ATOM 699 C C . ALA A 1 93 ? -25.951 8.005 15.159 1.00 31.83 93 ALA A C 1
ATOM 701 O O . ALA A 1 93 ? -26.804 8.130 16.041 1.00 31.83 93 ALA A O 1
ATOM 702 N N . ALA A 1 94 ? -26.228 8.147 13.864 1.00 28.17 94 ALA A N 1
ATOM 703 C CA . ALA A 1 94 ? -27.571 8.288 13.312 1.00 28.17 94 ALA A CA 1
ATOM 704 C C . ALA A 1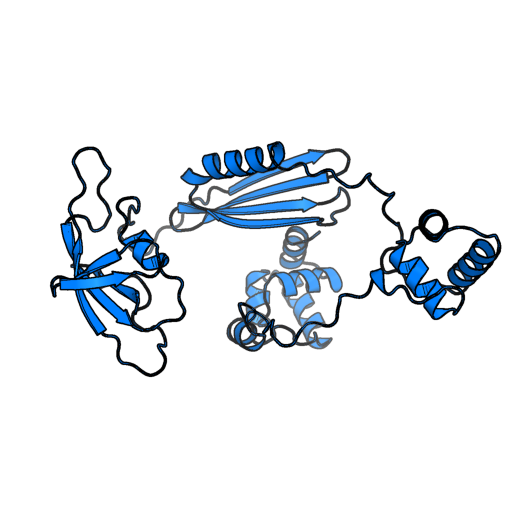 94 ? -27.741 7.336 12.110 1.00 28.17 94 ALA A C 1
ATOM 706 O O . ALA A 1 94 ? -26.749 6.946 11.494 1.00 28.17 94 ALA A O 1
ATOM 707 N N . PRO A 1 95 ? -28.979 6.883 11.847 1.00 30.92 95 PRO A N 1
ATOM 708 C CA . PRO A 1 95 ? -29.268 5.580 11.264 1.00 30.92 95 PRO A CA 1
ATOM 709 C C . PRO A 1 95 ? -29.141 5.548 9.741 1.00 30.92 95 PRO A C 1
ATOM 711 O O . PRO A 1 95 ? -29.078 6.571 9.066 1.00 30.92 95 PRO A O 1
ATOM 714 N N . ALA A 1 96 ? -29.145 4.319 9.226 1.00 40.97 96 ALA A N 1
ATOM 715 C CA . ALA A 1 96 ? -29.153 3.989 7.813 1.00 40.97 96 ALA A CA 1
ATOM 716 C C . ALA A 1 96 ? -30.195 4.781 6.999 1.00 40.97 96 ALA A C 1
ATOM 718 O O . ALA A 1 96 ? -31.324 4.982 7.446 1.00 40.97 96 ALA A O 1
ATOM 719 N N . ALA A 1 97 ? -29.790 5.066 5.755 1.00 36.72 97 ALA A N 1
ATOM 720 C CA . ALA A 1 97 ? -30.526 5.628 4.619 1.00 36.72 97 ALA A CA 1
ATOM 721 C C . ALA A 1 97 ? -30.428 7.152 4.418 1.00 36.72 97 ALA A C 1
ATOM 723 O O . ALA A 1 97 ? -31.232 7.915 4.937 1.00 36.72 97 ALA A O 1
ATOM 724 N N . ALA A 1 98 ? -29.503 7.560 3.543 1.00 28.06 98 ALA A N 1
ATOM 725 C CA . ALA A 1 98 ? -29.790 8.385 2.364 1.00 28.06 98 ALA A CA 1
ATOM 726 C C . ALA A 1 98 ? -28.515 8.495 1.510 1.00 28.06 98 ALA A C 1
ATOM 728 O O . ALA A 1 98 ? -27.463 8.896 1.996 1.00 28.06 98 ALA A O 1
ATOM 729 N N . GLN A 1 99 ? -28.615 8.089 0.247 1.00 43.53 99 GLN A N 1
ATOM 730 C CA . GLN A 1 99 ? -27.629 8.374 -0.794 1.00 43.53 99 GLN A CA 1
ATOM 731 C C . GLN A 1 99 ? -27.629 9.888 -1.062 1.00 43.53 99 GLN A C 1
ATOM 733 O O . GLN A 1 99 ? -28.715 10.413 -1.284 1.00 43.53 99 GLN A O 1
ATOM 738 N N . ASP A 1 100 ? -26.470 10.567 -1.056 1.00 31.89 100 ASP A N 1
ATOM 739 C CA . ASP A 1 100 ? -26.189 11.671 -1.996 1.00 31.89 100 ASP A CA 1
ATOM 740 C C . ASP A 1 100 ? -24.753 12.243 -1.913 1.00 31.89 100 ASP A C 1
ATOM 742 O O . ASP A 1 100 ? -24.223 12.496 -0.833 1.00 31.89 100 ASP A O 1
ATOM 746 N N . ALA A 1 101 ? -24.186 12.488 -3.103 1.00 40.53 101 ALA A N 1
ATOM 747 C CA . ALA A 1 101 ? -23.046 13.352 -3.455 1.00 40.53 101 ALA A CA 1
ATOM 748 C C . ALA A 1 101 ? -21.699 13.173 -2.710 1.00 40.53 101 ALA A C 1
ATOM 750 O O . ALA A 1 101 ? -21.311 13.991 -1.872 1.00 40.53 101 ALA A O 1
ATOM 751 N N . THR A 1 102 ? -20.896 12.186 -3.123 1.00 45.28 102 THR A N 1
ATOM 752 C CA . THR A 1 102 ? -19.455 12.151 -2.820 1.00 45.28 102 THR A CA 1
ATOM 753 C C . THR A 1 102 ? -18.733 13.281 -3.564 1.00 45.28 102 THR A C 1
ATOM 755 O O . THR A 1 102 ? -18.766 13.387 -4.789 1.00 45.28 102 THR A O 1
ATOM 758 N N . THR A 1 103 ? -18.102 14.188 -2.813 1.00 53.00 103 THR A N 1
ATOM 759 C CA . THR A 1 103 ? -17.251 15.237 -3.389 1.00 53.00 103 THR A CA 1
ATOM 760 C C . THR A 1 103 ? -15.871 14.643 -3.645 1.00 53.00 103 THR A C 1
ATOM 762 O O . THR A 1 103 ? -15.095 14.449 -2.711 1.00 53.00 103 THR A O 1
ATOM 765 N N . THR A 1 104 ? -15.574 14.349 -4.908 1.00 54.84 104 THR A N 1
ATOM 766 C CA . THR A 1 104 ? -14.270 13.841 -5.346 1.00 54.84 104 THR A CA 1
ATOM 767 C C . THR A 1 104 ? -13.429 14.985 -5.908 1.00 54.84 104 THR A C 1
ATOM 769 O O . THR A 1 104 ? -13.840 15.680 -6.839 1.00 54.84 104 THR A O 1
ATOM 772 N N . VAL A 1 105 ? -12.232 15.183 -5.362 1.00 57.66 105 VAL A N 1
ATOM 773 C CA . VAL A 1 105 ? -11.243 16.149 -5.849 1.00 57.66 105 VAL A CA 1
ATOM 774 C C . VAL A 1 105 ? -10.118 15.384 -6.534 1.00 57.66 105 VAL A C 1
ATOM 776 O O . VAL A 1 105 ? -9.431 14.570 -5.920 1.00 57.66 105 VAL A O 1
ATOM 779 N N . ARG A 1 106 ? -9.907 15.658 -7.823 1.00 51.88 106 ARG A N 1
ATOM 780 C CA . ARG A 1 106 ? -8.790 15.114 -8.602 1.00 51.88 106 ARG A CA 1
ATOM 781 C C . ARG A 1 106 ? -7.931 16.276 -9.089 1.00 51.88 106 ARG A C 1
ATOM 783 O O . ARG A 1 106 ? -8.434 17.184 -9.746 1.00 51.88 106 ARG A O 1
ATOM 790 N N . LEU A 1 107 ? -6.649 16.258 -8.745 1.00 52.56 107 LEU A N 1
ATOM 791 C CA . LEU A 1 107 ? -5.680 17.265 -9.159 1.00 52.56 107 LEU A CA 1
ATOM 792 C C . LEU A 1 107 ? -4.486 16.572 -9.809 1.00 52.56 107 LEU A C 1
ATOM 794 O O . LEU A 1 107 ? -3.822 15.751 -9.182 1.00 52.56 107 LEU A O 1
ATOM 798 N N . GLU A 1 108 ? -4.196 16.945 -11.049 1.00 52.06 108 GLU A N 1
ATOM 799 C CA . GLU A 1 108 ? -3.001 16.509 -11.764 1.00 52.06 108 GLU A CA 1
ATOM 800 C C . GLU A 1 108 ? -2.033 17.686 -11.886 1.00 52.06 108 GLU A C 1
ATOM 802 O O . GLU A 1 108 ? -2.385 18.761 -12.377 1.00 52.06 108 GLU A O 1
ATOM 807 N N . VAL A 1 109 ? -0.799 17.483 -11.431 1.00 54.41 109 VAL A N 1
ATOM 808 C CA . VAL A 1 109 ? 0.295 18.439 -11.604 1.00 54.41 109 VAL A CA 1
ATOM 809 C C . VAL A 1 109 ? 1.395 17.756 -12.405 1.00 54.41 109 VAL A C 1
ATOM 811 O O . VAL A 1 109 ? 2.009 16.787 -11.959 1.00 54.41 109 VAL A O 1
ATOM 814 N N . GLY A 1 110 ? 1.635 18.257 -13.613 1.00 45.31 110 GLY A N 1
ATOM 815 C CA . GLY A 1 110 ? 2.647 17.735 -14.527 1.00 45.31 110 GLY A CA 1
ATOM 816 C C . GLY A 1 110 ? 3.880 18.632 -14.613 1.00 45.31 110 GLY A C 1
ATOM 817 O O . GLY A 1 110 ? 3.776 19.855 -14.666 1.00 45.31 110 GLY A O 1
ATOM 818 N N . GLY A 1 111 ? 5.054 18.008 -14.677 1.00 49.84 111 GLY A N 1
ATOM 819 C CA . GLY A 1 111 ? 6.307 18.609 -15.129 1.00 49.84 111 GLY A CA 1
ATOM 820 C C . GLY A 1 111 ? 6.923 17.792 -16.276 1.00 49.84 111 GLY A C 1
ATOM 821 O O . GLY A 1 111 ? 6.432 16.710 -16.596 1.00 49.84 111 GLY A O 1
ATOM 822 N N . PRO A 1 112 ? 8.035 18.245 -16.883 1.00 43.00 112 PRO A N 1
ATOM 823 C CA . PRO A 1 112 ? 8.634 17.596 -18.058 1.00 43.00 112 PRO A CA 1
ATOM 824 C C . PRO A 1 112 ? 9.102 16.145 -17.827 1.00 43.00 112 PRO A C 1
ATOM 826 O O . PRO A 1 112 ? 9.312 15.408 -18.788 1.00 43.00 112 PRO A O 1
ATOM 829 N N . HIS A 1 113 ? 9.268 15.719 -16.569 1.00 45.53 113 HIS A N 1
ATOM 830 C CA . HIS A 1 113 ? 9.801 14.395 -16.216 1.00 45.53 113 HIS A CA 1
ATOM 831 C C . HIS A 1 113 ? 8.984 13.631 -15.167 1.00 45.53 113 HIS A C 1
ATOM 833 O O . HIS A 1 113 ? 9.309 12.481 -14.878 1.00 45.53 113 HIS A O 1
ATOM 839 N N . ARG A 1 114 ? 7.960 14.248 -14.566 1.00 54.59 114 ARG A N 1
ATOM 840 C CA . ARG A 1 114 ? 7.126 13.626 -13.529 1.00 54.59 114 ARG A CA 1
ATOM 841 C C . ARG A 1 114 ? 5.699 14.142 -13.606 1.00 54.59 114 ARG A C 1
ATOM 843 O O . ARG A 1 114 ? 5.485 15.327 -13.851 1.00 54.59 114 ARG A O 1
ATOM 850 N N . ARG A 1 115 ? 4.752 13.251 -13.347 1.00 48.47 115 ARG A N 1
ATOM 851 C CA . ARG A 1 115 ? 3.344 13.547 -13.109 1.00 48.47 115 ARG A CA 1
ATOM 852 C C . ARG A 1 115 ? 3.001 13.209 -11.666 1.00 48.47 115 ARG A C 1
ATOM 854 O O . ARG A 1 115 ? 3.486 12.220 -11.120 1.00 48.47 115 ARG A O 1
ATOM 861 N N . TYR A 1 116 ? 2.202 14.070 -11.059 1.00 63.41 116 TYR A N 1
ATOM 862 C CA . TYR A 1 116 ? 1.709 13.931 -9.700 1.00 63.41 116 TYR A CA 1
ATOM 863 C C . TYR A 1 116 ? 0.189 13.920 -9.777 1.00 63.41 116 TYR A C 1
ATOM 865 O O . TYR A 1 116 ? -0.414 14.932 -10.129 1.00 63.41 116 TYR A O 1
ATOM 873 N N . ASN A 1 117 ? -0.409 12.776 -9.467 1.00 51.56 117 ASN A N 1
ATOM 874 C CA . ASN A 1 117 ? -1.852 12.602 -9.436 1.00 51.56 117 ASN A CA 1
ATOM 875 C C . ASN A 1 117 ? -2.297 12.559 -7.985 1.00 51.56 117 ASN A C 1
ATOM 877 O O . ASN A 1 117 ? -1.941 11.628 -7.269 1.00 51.56 117 ASN A O 1
ATOM 881 N N . LEU A 1 118 ? -3.052 13.564 -7.556 1.00 67.38 118 LEU A N 1
ATOM 882 C CA . LEU A 1 118 ? -3.734 13.569 -6.274 1.00 67.38 118 LEU A CA 1
ATOM 883 C C . LEU A 1 118 ? -5.202 13.236 -6.511 1.00 67.38 118 LEU A C 1
ATOM 885 O O . LEU A 1 118 ? -5.900 13.912 -7.268 1.00 67.38 118 LEU A O 1
ATOM 889 N N . HIS A 1 119 ? -5.655 12.200 -5.832 1.00 62.31 119 HIS A N 1
ATOM 890 C CA . HIS A 1 119 ? -7.045 11.828 -5.709 1.00 62.31 119 HIS A CA 1
ATOM 891 C C . HIS A 1 119 ? -7.447 11.982 -4.249 1.00 62.31 119 HIS A C 1
ATOM 893 O O . HIS A 1 119 ? -6.739 11.515 -3.361 1.00 62.31 119 HIS A O 1
ATOM 899 N N . ALA A 1 120 ? -8.544 12.683 -4.010 1.00 67.50 120 ALA A N 1
ATOM 900 C CA . ALA A 1 120 ? -9.120 12.867 -2.696 1.00 67.50 120 ALA A CA 1
ATOM 901 C C . ALA A 1 120 ? -10.619 12.600 -2.795 1.00 67.50 120 ALA A C 1
ATOM 903 O O . ALA A 1 120 ? -11.326 13.307 -3.515 1.00 67.50 120 ALA A O 1
ATOM 904 N N . GLU A 1 121 ? -11.101 11.587 -2.091 1.00 70.44 121 GLU A N 1
ATOM 905 C CA . GLU A 1 121 ? -12.514 11.231 -2.066 1.00 70.44 121 GLU A CA 1
ATOM 906 C C . GLU A 1 121 ? -13.060 11.386 -0.653 1.00 70.44 121 GLU A C 1
ATOM 908 O O . GLU A 1 121 ? -12.478 10.889 0.311 1.00 70.44 121 GLU A O 1
ATOM 913 N N . LEU A 1 122 ? -14.174 12.109 -0.520 1.00 67.56 122 LEU A N 1
ATOM 914 C CA . LEU A 1 122 ? -14.901 12.163 0.739 1.00 67.56 122 LEU A CA 1
ATOM 915 C C . LEU A 1 122 ? -15.561 10.802 0.972 1.00 67.56 122 LEU A C 1
ATOM 917 O O . LEU A 1 122 ? -16.551 10.468 0.324 1.00 67.56 122 LEU A O 1
ATOM 921 N N . VAL A 1 123 ? -15.008 10.034 1.900 1.00 64.62 123 VAL A N 1
ATOM 922 C CA . VAL A 1 123 ? -15.561 8.747 2.313 1.00 64.62 123 VAL A CA 1
ATOM 923 C C . VAL A 1 123 ? -16.615 8.957 3.404 1.00 64.62 123 VAL A C 1
ATOM 925 O O . VAL A 1 123 ? -16.753 10.046 3.979 1.00 64.62 123 VAL A O 1
ATOM 928 N N . ALA A 1 124 ? -17.413 7.922 3.677 1.00 52.50 124 ALA A N 1
ATOM 929 C CA . ALA A 1 124 ? -18.384 7.958 4.768 1.00 52.50 124 ALA A CA 1
ATOM 930 C C . ALA A 1 124 ? -17.705 8.399 6.083 1.00 52.50 124 ALA A C 1
ATOM 932 O O . ALA A 1 124 ? -16.522 8.150 6.286 1.00 52.50 124 ALA A O 1
ATOM 933 N N . GLU A 1 125 ? -18.454 9.063 6.970 1.00 58.94 125 GLU A N 1
ATOM 934 C CA . GLU A 1 125 ? -17.954 9.652 8.233 1.00 58.94 125 GLU A CA 1
ATOM 935 C C . GLU A 1 125 ? -17.199 10.990 8.102 1.00 58.94 125 GLU A C 1
ATOM 937 O O . GLU A 1 125 ? -16.725 11.525 9.102 1.00 58.94 125 GLU A O 1
ATOM 942 N N . GLY A 1 126 ? -17.138 11.592 6.908 1.00 60.50 126 GLY A N 1
ATOM 943 C CA . GLY A 1 126 ? -16.566 12.933 6.721 1.00 60.50 126 GLY A CA 1
ATOM 944 C C . GLY A 1 126 ? -15.037 12.965 6.704 1.00 60.50 126 GLY A C 1
ATOM 945 O O . GLY A 1 126 ? -14.457 14.049 6.759 1.00 60.50 126 GLY A O 1
ATOM 946 N N . ARG A 1 127 ? -14.396 11.795 6.608 1.00 64.00 127 ARG A N 1
ATOM 947 C CA . ARG A 1 127 ? -12.971 11.658 6.297 1.00 64.00 127 ARG A CA 1
ATOM 948 C C . ARG A 1 127 ? -12.749 11.759 4.792 1.00 64.00 127 ARG A C 1
ATOM 950 O O . ARG A 1 127 ? -13.662 11.570 3.992 1.00 64.00 127 ARG A O 1
ATOM 957 N N . VAL A 1 128 ? -11.520 12.066 4.413 1.00 69.50 128 VAL A N 1
ATOM 958 C CA . VAL A 1 128 ? -11.078 12.089 3.025 1.00 69.50 128 VAL A CA 1
ATOM 959 C C . VAL A 1 128 ? -10.027 11.009 2.849 1.00 69.50 128 VAL A C 1
ATOM 961 O O . VAL A 1 128 ? -8.986 11.046 3.504 1.00 69.50 128 VAL A O 1
ATOM 964 N N . GLU A 1 129 ? -10.283 10.059 1.960 1.00 72.62 129 GLU A N 1
ATOM 965 C CA . GLU A 1 129 ? -9.239 9.169 1.471 1.00 72.62 129 GLU A CA 1
ATOM 966 C C . GLU A 1 129 ? -8.387 9.945 0.470 1.00 72.62 129 GLU A C 1
ATOM 968 O O . GLU A 1 129 ? -8.891 10.438 -0.538 1.00 72.62 129 GLU A O 1
ATOM 973 N N . ILE A 1 130 ? -7.097 10.093 0.765 1.00 74.81 130 ILE A N 1
ATOM 974 C CA . ILE A 1 130 ? -6.132 10.742 -0.115 1.00 74.81 130 ILE A CA 1
ATOM 975 C C . ILE A 1 130 ? -5.200 9.699 -0.691 1.00 74.81 130 ILE A C 1
ATOM 977 O O . ILE A 1 130 ? -4.550 8.959 0.041 1.00 74.81 130 ILE A O 1
ATOM 981 N N . LYS A 1 131 ? -5.058 9.730 -2.012 1.00 66.31 131 LYS A N 1
ATOM 982 C CA . LYS A 1 131 ? -4.090 8.957 -2.774 1.00 66.31 131 LYS A CA 1
ATOM 983 C C . LYS A 1 131 ? -3.286 9.891 -3.669 1.00 66.31 131 LYS A C 1
ATOM 985 O O . LYS A 1 131 ? -3.823 10.528 -4.570 1.00 66.31 131 LYS A O 1
ATOM 990 N N . VAL A 1 132 ? -1.984 9.977 -3.427 1.00 73.94 132 VAL A N 1
ATOM 991 C CA . VAL A 1 132 ? -1.030 10.716 -4.254 1.00 73.94 132 VAL A CA 1
ATOM 992 C C . VAL A 1 132 ? -0.104 9.727 -4.940 1.00 73.94 132 VAL A C 1
ATOM 994 O O . VAL A 1 132 ? 0.649 9.016 -4.281 1.00 73.94 132 VAL A O 1
ATOM 997 N N . VAL A 1 133 ? -0.122 9.712 -6.268 1.00 57.16 133 VAL A N 1
ATOM 998 C CA . VAL A 1 133 ? 0.739 8.865 -7.096 1.00 57.16 133 VAL A CA 1
ATOM 999 C C . VAL A 1 133 ? 1.726 9.743 -7.849 1.00 57.16 133 VAL A C 1
ATOM 1001 O O . VAL A 1 133 ? 1.345 10.710 -8.510 1.00 57.16 133 VAL A O 1
ATOM 1004 N N . VAL A 1 134 ? 3.007 9.396 -7.768 1.00 64.25 134 VAL A N 1
ATOM 1005 C CA . VAL A 1 134 ? 4.071 10.016 -8.558 1.00 64.25 134 VAL A CA 1
ATOM 1006 C C . VAL A 1 134 ? 4.430 9.068 -9.685 1.00 64.25 134 VAL A C 1
ATOM 1008 O O . VAL A 1 134 ? 4.931 7.980 -9.419 1.00 64.25 134 VAL A O 1
ATOM 1011 N N . SER A 1 135 ? 4.254 9.484 -10.932 1.00 45.94 135 SER A N 1
ATOM 1012 C CA . SER A 1 135 ? 4.589 8.680 -12.106 1.00 45.94 135 SER A CA 1
ATOM 1013 C C . SER A 1 135 ? 5.483 9.430 -13.094 1.00 45.94 135 SER A C 1
ATOM 1015 O O . SER A 1 135 ? 5.668 10.646 -13.029 1.00 45.94 135 SER A O 1
ATOM 1017 N N . SER A 1 136 ? 6.127 8.688 -13.986 1.00 48.84 136 SER A N 1
ATOM 1018 C CA . SER A 1 136 ? 6.758 9.225 -15.190 1.00 48.84 136 SER A CA 1
ATOM 1019 C C . SER A 1 136 ? 5.698 9.597 -16.246 1.00 48.84 136 SER A C 1
ATOM 1021 O O . SER A 1 136 ? 4.571 9.102 -16.201 1.00 48.84 136 SER A O 1
ATOM 1023 N N . PRO A 1 137 ? 6.052 10.390 -17.278 1.00 48.56 137 PRO A N 1
ATOM 1024 C CA . PRO A 1 137 ? 5.194 10.620 -18.441 1.00 48.56 137 PRO A CA 1
ATOM 1025 C C . PRO A 1 137 ? 4.818 9.359 -19.234 1.00 48.56 137 PRO A C 1
ATOM 1027 O O . PRO A 1 137 ? 3.846 9.405 -19.974 1.00 48.56 137 PRO A O 1
ATOM 1030 N N . ASP A 1 138 ? 5.540 8.254 -19.076 1.00 47.03 138 ASP A N 1
ATOM 1031 C CA . ASP A 1 138 ? 5.257 6.956 -19.703 1.00 47.03 138 ASP A CA 1
ATOM 1032 C C . ASP A 1 138 ? 4.409 6.012 -18.822 1.00 47.03 138 ASP A C 1
ATOM 1034 O O . ASP A 1 138 ? 4.235 4.859 -19.195 1.00 47.03 138 ASP A O 1
ATOM 1038 N N . GLY A 1 139 ? 3.889 6.485 -17.677 1.00 43.50 139 GLY A N 1
ATOM 1039 C CA . GLY A 1 139 ? 3.013 5.710 -16.778 1.00 43.50 139 GLY A CA 1
ATOM 1040 C C . GLY A 1 139 ? 3.731 5.045 -15.597 1.00 43.50 139 GLY A C 1
ATOM 1041 O O . GLY A 1 139 ? 3.124 4.720 -14.582 1.00 43.50 139 GLY A O 1
ATOM 1042 N N . VAL A 1 140 ? 5.066 4.950 -15.620 1.00 47.69 140 VAL A N 1
ATOM 1043 C CA . VAL A 1 140 ? 5.813 4.249 -14.557 1.00 47.69 140 VAL A CA 1
ATOM 1044 C C . VAL A 1 140 ? 5.667 4.943 -13.196 1.00 47.69 140 VAL A C 1
ATOM 1046 O O . VAL A 1 140 ? 6.155 6.061 -13.016 1.00 47.69 140 VAL A O 1
ATOM 1049 N N . ILE A 1 141 ? 5.069 4.262 -12.213 1.00 49.09 141 ILE A N 1
ATOM 1050 C CA . ILE A 1 141 ? 4.905 4.748 -10.831 1.00 49.09 141 ILE A CA 1
ATOM 1051 C C . ILE A 1 141 ? 6.251 4.719 -10.081 1.00 49.09 141 ILE A C 1
ATOM 1053 O O . ILE A 1 141 ? 6.925 3.694 -10.001 1.00 49.09 141 ILE A O 1
ATOM 1057 N N . HIS A 1 142 ? 6.641 5.853 -9.495 1.00 46.88 142 HIS A N 1
ATOM 1058 C CA . HIS A 1 142 ? 7.837 6.018 -8.652 1.00 46.88 142 HIS A CA 1
ATOM 1059 C C . HIS A 1 142 ? 7.528 6.051 -7.159 1.00 46.88 142 HIS A C 1
ATOM 1061 O O . HIS A 1 142 ? 8.451 5.930 -6.357 1.00 46.88 142 HIS A O 1
ATOM 1067 N N . GLY A 1 143 ? 6.273 6.273 -6.783 1.00 47.41 143 GLY A N 1
ATOM 1068 C CA . GLY A 1 143 ? 5.869 6.343 -5.388 1.00 47.41 143 GLY A CA 1
ATOM 1069 C C . GLY A 1 143 ? 4.381 6.600 -5.235 1.00 47.41 143 GLY A C 1
ATOM 1070 O O . GLY A 1 143 ? 3.755 7.214 -6.099 1.00 47.41 143 GLY A O 1
ATOM 1071 N N . GLU A 1 144 ? 3.846 6.131 -4.118 1.00 60.06 144 GLU A N 1
ATOM 1072 C CA . GLU A 1 144 ? 2.445 6.255 -3.745 1.00 60.06 144 GLU A CA 1
ATOM 1073 C C . GLU A 1 144 ? 2.366 6.639 -2.266 1.00 60.06 144 GLU A C 1
ATOM 1075 O O . GLU A 1 144 ? 3.076 6.078 -1.431 1.00 60.06 144 GLU A O 1
ATOM 1080 N N . LEU A 1 145 ? 1.523 7.620 -1.961 1.00 74.31 145 LEU A N 1
ATOM 1081 C CA . LEU A 1 145 ? 1.121 7.993 -0.612 1.00 74.31 145 LEU A CA 1
ATOM 1082 C C . LEU A 1 145 ? -0.393 7.830 -0.546 1.00 74.31 145 LEU A C 1
ATOM 1084 O O . LEU A 1 145 ? -1.101 8.543 -1.250 1.00 74.31 145 LEU A O 1
ATOM 1088 N N . ALA A 1 146 ? -0.875 6.911 0.283 1.00 72.69 146 ALA A N 1
ATOM 1089 C CA . ALA A 1 146 ? -2.298 6.659 0.453 1.00 72.69 146 ALA A CA 1
ATOM 1090 C C . ALA A 1 146 ? -2.668 6.659 1.938 1.00 72.69 146 ALA A C 1
ATOM 1092 O O . ALA A 1 146 ? -1.899 6.159 2.764 1.00 72.69 146 ALA A O 1
ATOM 1093 N N . GLY A 1 147 ? -3.831 7.211 2.272 1.00 68.00 147 GLY A N 1
ATOM 1094 C CA . GLY A 1 147 ? -4.367 7.173 3.627 1.00 68.00 147 GLY A CA 1
ATOM 1095 C C . GLY A 1 147 ? -5.640 7.991 3.798 1.00 68.00 147 GLY A C 1
ATOM 1096 O O . GLY A 1 147 ? -5.900 8.933 3.052 1.00 68.00 147 GLY A O 1
ATOM 1097 N N . GLU A 1 148 ? -6.420 7.636 4.813 1.00 72.56 148 GLU A N 1
ATOM 1098 C CA . GLU A 1 148 ? -7.591 8.397 5.241 1.00 72.56 148 GLU A CA 1
ATOM 1099 C C . GLU A 1 148 ? -7.194 9.478 6.243 1.00 72.56 148 GLU A C 1
ATOM 1101 O O . GLU A 1 148 ? -6.432 9.225 7.176 1.00 72.56 148 GLU A O 1
ATOM 1106 N N . LEU A 1 149 ? -7.723 10.683 6.056 1.00 71.81 149 LEU A N 1
ATOM 1107 C CA . LEU A 1 149 ? -7.400 11.855 6.864 1.00 71.81 149 LEU A CA 1
ATOM 1108 C C . LEU A 1 149 ? -8.666 12.665 7.159 1.00 71.81 149 LEU A C 1
ATOM 1110 O O . LEU A 1 149 ? -9.599 12.688 6.355 1.00 71.81 149 LEU A O 1
ATOM 1114 N N . ASP A 1 150 ? -8.697 13.378 8.286 1.00 77.06 150 ASP A N 1
ATOM 1115 C CA . ASP A 1 150 ? -9.720 14.405 8.494 1.00 77.06 150 ASP A CA 1
ATOM 1116 C C . ASP A 1 150 ? -9.442 15.583 7.532 1.00 77.06 150 ASP A C 1
ATOM 1118 O O . ASP A 1 150 ? -8.312 16.089 7.486 1.00 77.06 150 ASP A O 1
ATOM 1122 N N . PRO A 1 151 ? -10.436 16.059 6.756 1.00 70.81 151 PRO A N 1
ATOM 1123 C CA . PRO A 1 151 ? -10.261 17.194 5.855 1.00 70.81 151 PRO A CA 1
ATOM 1124 C C . PRO A 1 151 ? -9.728 18.469 6.535 1.00 70.81 151 PRO A C 1
ATOM 1126 O O . PRO A 1 151 ? -9.118 19.305 5.865 1.00 70.81 151 PRO A O 1
ATOM 1129 N N . ARG A 1 152 ? -9.919 18.636 7.851 1.00 78.44 152 ARG A N 1
ATOM 1130 C CA . ARG A 1 152 ? -9.394 19.772 8.632 1.00 78.44 152 ARG A CA 1
ATOM 1131 C C . ARG A 1 152 ? -7.879 19.724 8.810 1.00 78.44 152 ARG A C 1
ATOM 1133 O O . ARG A 1 152 ? -7.253 20.782 8.880 1.00 78.44 152 ARG A O 1
ATOM 1140 N N . ASP A 1 153 ? -7.295 18.531 8.812 1.00 76.44 153 ASP A N 1
ATOM 1141 C CA . ASP A 1 153 ? -5.862 18.335 9.031 1.00 76.44 153 ASP A CA 1
ATOM 1142 C C . ASP A 1 153 ? -5.051 18.438 7.734 1.00 76.44 153 ASP A C 1
ATOM 1144 O O . ASP A 1 153 ? -3.832 18.601 7.773 1.00 76.44 153 ASP A O 1
ATOM 1148 N N . LEU A 1 154 ? -5.708 18.435 6.568 1.00 72.06 154 LEU A N 1
ATOM 1149 C CA . LEU A 1 154 ? -5.043 18.505 5.261 1.00 72.06 154 LEU A CA 1
ATOM 1150 C C . LEU A 1 154 ? -4.156 19.740 5.097 1.00 72.06 154 LEU A C 1
ATOM 1152 O O . LEU A 1 154 ? -3.070 19.658 4.519 1.00 72.06 154 LEU A O 1
ATOM 1156 N N . GLY A 1 155 ? -4.588 20.881 5.638 1.00 71.62 155 GLY A N 1
ATOM 1157 C CA . GLY A 1 155 ? -3.792 22.106 5.637 1.00 71.62 155 GLY A CA 1
ATOM 1158 C C . GLY A 1 155 ? -2.538 21.981 6.508 1.00 71.62 155 GLY A C 1
ATOM 1159 O O . GLY A 1 155 ? -1.445 22.369 6.087 1.00 71.62 155 GLY A O 1
ATOM 1160 N N . GLU A 1 156 ? -2.675 21.402 7.704 1.00 69.81 156 GLU A N 1
ATOM 1161 C CA . GLU A 1 156 ? -1.565 21.219 8.642 1.00 69.81 156 GLU A CA 1
ATOM 1162 C C . GLU A 1 156 ? -0.556 20.191 8.115 1.00 69.81 156 GLU A C 1
ATOM 1164 O O . GLU A 1 156 ? 0.640 20.486 8.049 1.00 69.81 156 GLU A O 1
ATOM 1169 N N . ILE A 1 157 ? -1.038 19.039 7.642 1.00 78.12 157 ILE A N 1
ATOM 1170 C CA . ILE A 1 157 ? -0.239 17.977 7.018 1.00 78.12 157 ILE A CA 1
ATOM 1171 C C . ILE A 1 157 ? 0.492 18.512 5.788 1.00 78.12 157 ILE A C 1
ATOM 1173 O O . ILE A 1 157 ? 1.704 18.329 5.668 1.00 78.12 157 ILE A O 1
ATOM 1177 N N . GLY A 1 158 ? -0.194 19.250 4.910 1.00 75.75 158 GLY A N 1
ATOM 1178 C CA . GLY A 1 158 ? 0.430 19.887 3.749 1.00 75.75 158 GLY A CA 1
ATOM 1179 C C . GLY A 1 158 ? 1.579 20.822 4.139 1.00 75.75 158 GLY A C 1
ATOM 1180 O O . GLY A 1 158 ? 2.646 20.804 3.520 1.00 75.75 158 GLY A O 1
ATOM 1181 N N . ARG A 1 159 ? 1.423 21.593 5.222 1.00 72.12 159 ARG A N 1
ATOM 1182 C CA . ARG A 1 159 ? 2.496 22.438 5.767 1.00 72.12 159 ARG A CA 1
ATOM 1183 C C . ARG A 1 159 ? 3.645 21.632 6.369 1.00 72.12 159 ARG A C 1
ATOM 1185 O O . ARG A 1 159 ? 4.794 22.029 6.172 1.00 72.12 159 ARG A O 1
ATOM 1192 N N . HIS A 1 160 ? 3.374 20.530 7.067 1.00 74.50 160 HIS A N 1
ATOM 1193 C CA . HIS A 1 160 ? 4.417 19.649 7.598 1.00 74.50 160 HIS A CA 1
ATOM 1194 C C . HIS A 1 160 ? 5.202 18.970 6.474 1.00 74.50 160 HIS A C 1
ATOM 1196 O O . HIS A 1 160 ? 6.429 19.007 6.504 1.00 74.50 160 HIS A O 1
ATOM 1202 N N . LEU A 1 161 ? 4.531 18.472 5.431 1.00 78.69 161 LEU A N 1
ATOM 1203 C CA . LEU A 1 161 ? 5.167 17.931 4.225 1.00 78.69 161 LEU A CA 1
ATOM 1204 C C . LEU A 1 161 ? 6.044 18.982 3.529 1.00 78.69 161 LEU A C 1
ATOM 1206 O O . LEU A 1 161 ? 7.201 18.718 3.201 1.00 78.69 161 LEU A O 1
ATOM 1210 N N . ALA A 1 162 ? 5.538 20.209 3.378 1.00 73.06 162 ALA A N 1
ATOM 1211 C CA . ALA A 1 162 ? 6.317 21.321 2.837 1.00 73.06 162 ALA A CA 1
ATOM 1212 C C . ALA A 1 162 ? 7.493 21.717 3.749 1.00 73.06 162 ALA A C 1
ATOM 1214 O O . ALA A 1 162 ? 8.525 22.171 3.263 1.00 73.06 162 ALA A O 1
ATOM 1215 N N . SER A 1 163 ? 7.351 21.563 5.068 1.00 68.44 163 SER A N 1
ATOM 1216 C CA . SER A 1 163 ? 8.423 21.808 6.033 1.00 68.44 163 SER A CA 1
ATOM 1217 C C . SER A 1 163 ? 9.519 20.755 5.916 1.00 68.44 163 SER A C 1
ATOM 1219 O O . SER A 1 163 ? 10.674 21.134 5.772 1.00 68.44 163 SER A O 1
ATOM 1221 N N . VAL A 1 164 ? 9.159 19.467 5.854 1.00 72.06 164 VAL A N 1
ATOM 1222 C CA . VAL A 1 164 ? 10.088 18.353 5.604 1.00 72.06 164 VAL A CA 1
ATOM 1223 C C . VAL A 1 164 ? 10.841 18.568 4.297 1.00 72.06 164 VAL A C 1
ATOM 1225 O O . VAL A 1 164 ? 12.053 18.425 4.275 1.00 72.06 164 VAL A O 1
ATOM 1228 N N . ALA A 1 165 ? 10.171 19.001 3.227 1.00 66.69 165 ALA A N 1
ATOM 1229 C CA . ALA A 1 165 ? 10.839 19.308 1.961 1.00 66.69 165 ALA A CA 1
ATOM 1230 C C . ALA A 1 165 ? 11.860 20.463 2.056 1.00 66.69 165 ALA A C 1
ATOM 1232 O O . ALA A 1 165 ? 12.781 20.527 1.246 1.00 66.69 165 ALA A O 1
ATOM 1233 N N . ARG A 1 166 ? 11.707 21.380 3.024 1.00 67.44 166 ARG A N 1
ATOM 1234 C CA . ARG A 1 166 ? 12.626 22.511 3.258 1.00 67.44 166 ARG A CA 1
ATOM 1235 C C . ARG A 1 166 ? 13.734 22.198 4.263 1.00 67.44 166 ARG A C 1
ATOM 1237 O O . ARG A 1 166 ? 14.803 22.791 4.171 1.00 67.44 166 ARG A O 1
ATOM 1244 N N . THR A 1 167 ? 13.471 21.341 5.248 1.00 54.91 167 THR A N 1
ATOM 1245 C CA . THR A 1 167 ? 14.426 20.981 6.310 1.00 54.91 167 THR A CA 1
ATOM 1246 C C . THR A 1 167 ? 15.235 19.741 5.974 1.00 54.91 167 THR A C 1
ATOM 1248 O O . THR A 1 167 ? 16.376 19.615 6.415 1.00 54.91 167 THR A O 1
ATOM 1251 N N . ALA A 1 168 ? 14.683 18.838 5.172 1.00 46.97 168 ALA A N 1
ATOM 1252 C CA . ALA A 1 168 ? 15.449 17.756 4.607 1.00 46.97 168 ALA A CA 1
ATOM 1253 C C . ALA A 1 168 ? 16.359 18.324 3.516 1.00 46.97 168 ALA A C 1
ATOM 1255 O O . ALA A 1 168 ? 15.926 18.626 2.404 1.00 46.97 168 ALA A O 1
ATOM 1256 N N . SER A 1 169 ? 17.656 18.389 3.814 1.00 41.78 169 SER A N 1
ATOM 1257 C CA . SER A 1 169 ? 18.675 18.263 2.777 1.00 41.78 169 SER A CA 1
ATOM 1258 C C . SER A 1 169 ? 18.576 16.855 2.201 1.00 41.78 169 SER A C 1
ATOM 1260 O O . SER A 1 169 ? 19.395 15.984 2.484 1.00 41.78 169 SER A O 1
ATOM 1262 N N . PHE A 1 170 ? 17.572 16.622 1.358 1.00 44.75 170 PHE A N 1
ATOM 1263 C CA . PHE A 1 170 ? 17.687 15.615 0.323 1.00 44.75 170 PHE A CA 1
ATOM 1264 C C . PHE A 1 170 ? 18.678 16.186 -0.686 1.00 44.75 170 PHE A C 1
ATOM 1266 O O . PHE A 1 170 ? 18.306 16.670 -1.753 1.00 44.75 170 PHE A O 1
ATOM 1273 N N . THR A 1 171 ? 19.967 16.168 -0.343 1.00 35.34 171 THR A N 1
ATOM 1274 C CA . THR A 1 171 ? 20.977 16.086 -1.387 1.00 35.34 171 THR A CA 1
ATOM 1275 C C . THR A 1 171 ? 20.669 14.784 -2.095 1.00 35.34 171 THR A C 1
ATOM 1277 O O . THR A 1 171 ? 21.051 13.706 -1.637 1.00 35.34 171 THR A O 1
ATOM 1280 N N . ALA A 1 172 ? 19.897 14.884 -3.176 1.00 36.19 172 ALA A N 1
ATOM 1281 C CA . ALA A 1 172 ? 19.914 13.859 -4.185 1.00 36.19 172 ALA A CA 1
ATOM 1282 C C . ALA A 1 172 ? 21.404 13.606 -4.452 1.00 36.19 172 ALA A C 1
ATOM 1284 O O . ALA A 1 172 ? 22.127 14.581 -4.710 1.00 36.19 172 ALA A O 1
ATOM 1285 N N . PRO A 1 173 ? 21.902 12.359 -4.350 1.00 38.59 173 PRO A N 1
ATOM 1286 C CA . PRO A 1 173 ? 23.165 12.064 -5.001 1.00 38.59 173 PRO A CA 1
ATOM 1287 C C . PRO A 1 173 ? 23.052 12.620 -6.430 1.00 38.59 173 PRO A C 1
ATOM 1289 O O . PRO A 1 173 ? 21.944 12.591 -6.993 1.00 38.59 173 PRO A O 1
ATOM 1292 N N . PRO A 1 174 ? 24.129 13.215 -6.980 1.00 32.62 174 PRO A N 1
ATOM 1293 C CA . PRO A 1 174 ? 24.103 13.729 -8.343 1.00 32.62 174 PRO A CA 1
ATOM 1294 C C . PRO A 1 174 ? 23.458 12.655 -9.204 1.00 32.62 174 PRO A C 1
A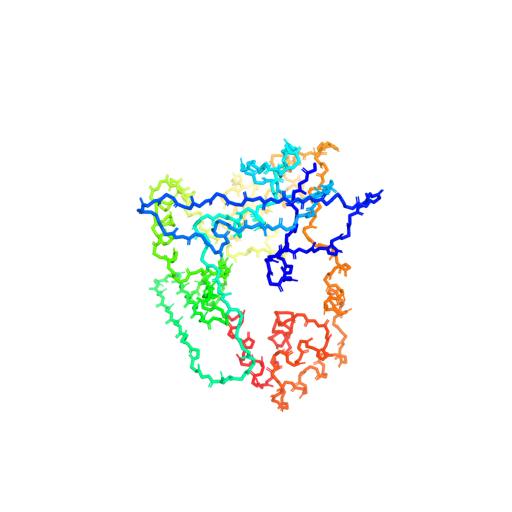TOM 1296 O O . PRO A 1 174 ? 23.775 11.480 -9.032 1.00 32.62 174 PRO A O 1
ATOM 1299 N N . VAL A 1 175 ? 22.464 13.049 -10.004 1.00 38.62 175 VAL A N 1
ATOM 1300 C CA . VAL A 1 175 ? 21.674 12.131 -10.822 1.00 38.62 175 VAL A CA 1
ATOM 1301 C C . VAL A 1 175 ? 22.645 11.403 -11.743 1.00 38.62 175 VAL A C 1
ATOM 1303 O O . VAL A 1 175 ? 22.962 11.878 -12.829 1.00 38.62 175 VAL A O 1
ATOM 1306 N N . GLU A 1 176 ? 23.151 10.264 -11.277 1.00 40.31 176 GLU A N 1
ATOM 1307 C CA . GLU A 1 176 ? 23.831 9.285 -12.096 1.00 40.31 176 GLU A CA 1
ATOM 1308 C C . GLU A 1 176 ? 22.826 8.923 -13.173 1.00 40.31 176 GLU A C 1
ATOM 1310 O O . GLU A 1 176 ? 21.681 8.555 -12.871 1.00 40.31 176 GLU A O 1
ATOM 1315 N N . ALA A 1 177 ? 23.230 9.111 -14.428 1.00 41.47 177 ALA A N 1
ATOM 1316 C CA . ALA A 1 177 ? 22.454 8.730 -15.590 1.00 41.47 177 ALA A CA 1
ATOM 1317 C C . ALA A 1 177 ? 21.822 7.358 -15.319 1.00 41.47 177 ALA A C 1
ATOM 1319 O O . ALA A 1 177 ? 22.526 6.367 -15.114 1.00 41.47 177 ALA A O 1
ATOM 1320 N N . LYS A 1 178 ? 20.485 7.319 -15.202 1.00 42.53 178 LYS A N 1
ATOM 1321 C CA . LYS A 1 178 ? 19.749 6.095 -14.867 1.00 42.53 178 LYS A CA 1
ATOM 1322 C C . LYS A 1 178 ? 20.195 5.013 -15.846 1.00 42.53 178 LYS A C 1
ATOM 1324 O O . LYS A 1 178 ? 19.897 5.105 -17.031 1.00 42.53 178 LYS A O 1
ATOM 1329 N N . ALA A 1 179 ? 20.888 3.999 -15.330 1.00 49.25 179 ALA A N 1
ATOM 1330 C CA . ALA A 1 179 ? 21.224 2.787 -16.060 1.00 49.25 179 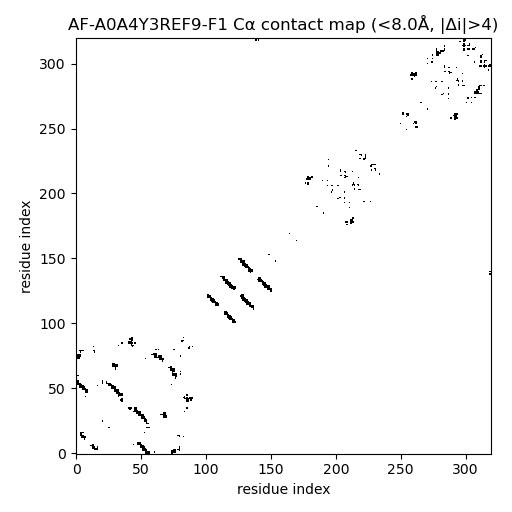ALA A CA 1
ATOM 1331 C C . ALA A 1 179 ? 19.985 2.285 -16.819 1.00 49.25 179 ALA A C 1
ATOM 1333 O O . ALA A 1 179 ? 19.000 1.874 -16.201 1.00 49.25 179 ALA A O 1
ATOM 1334 N N . THR A 1 180 ? 20.027 2.365 -18.147 1.00 53.34 180 THR A N 1
ATOM 1335 C CA . THR A 1 180 ? 18.903 2.103 -19.055 1.00 53.34 180 THR A CA 1
ATOM 1336 C C . THR A 1 180 ? 18.458 0.638 -19.057 1.00 53.34 180 THR A C 1
ATOM 1338 O O . THR A 1 180 ? 17.345 0.341 -19.473 1.00 53.34 180 THR A O 1
ATOM 1341 N N . ASN A 1 181 ? 19.275 -0.273 -18.513 1.00 56.97 181 ASN A N 1
ATOM 1342 C CA . ASN A 1 181 ? 19.082 -1.724 -18.584 1.00 56.97 181 ASN A CA 1
ATOM 1343 C C . ASN A 1 181 ? 18.955 -2.403 -17.204 1.00 56.97 181 ASN A C 1
ATOM 1345 O O . ASN A 1 181 ? 19.460 -3.514 -16.994 1.00 56.97 181 ASN A O 1
ATOM 1349 N N . ARG A 1 182 ? 18.318 -1.756 -16.215 1.00 52.78 182 ARG A N 1
ATOM 1350 C CA . ARG A 1 182 ? 18.087 -2.376 -14.892 1.00 52.78 182 ARG A CA 1
ATOM 1351 C C . ARG A 1 182 ? 17.253 -3.660 -15.035 1.00 52.78 182 ARG A C 1
ATOM 1353 O O . ARG A 1 182 ? 16.146 -3.628 -15.551 1.00 52.78 182 ARG A O 1
ATOM 1360 N N . GLY A 1 183 ? 17.790 -4.789 -14.563 1.00 55.69 183 GLY A N 1
ATOM 1361 C CA . GLY A 1 183 ? 17.103 -6.090 -14.569 1.00 55.69 183 GLY A CA 1
ATOM 1362 C C . GLY A 1 183 ? 17.198 -6.891 -15.874 1.00 55.69 183 GLY A C 1
ATOM 1363 O O . GLY A 1 183 ? 16.753 -8.035 -15.908 1.00 55.69 183 GLY A O 1
ATOM 1364 N N . GLN A 1 184 ? 17.815 -6.353 -16.931 1.00 69.31 184 GLN A N 1
ATOM 1365 C CA . GLN A 1 184 ? 17.990 -7.090 -18.182 1.00 69.31 184 GLN A CA 1
ATOM 1366 C C . GLN A 1 184 ? 19.004 -8.236 -18.016 1.00 69.31 184 GLN A C 1
ATOM 1368 O O . GLN A 1 184 ? 20.089 -8.059 -17.443 1.00 69.31 184 GLN A O 1
ATOM 1373 N N . ALA A 1 185 ? 18.693 -9.410 -18.573 1.00 72.62 185 ALA A N 1
ATOM 1374 C CA . ALA A 1 185 ? 19.616 -10.544 -18.610 1.00 72.62 185 ALA A CA 1
ATOM 1375 C C . ALA A 1 185 ? 20.951 -10.164 -19.286 1.00 72.62 185 ALA A C 1
ATOM 1377 O O . ALA A 1 185 ? 21.007 -9.297 -20.160 1.00 72.62 185 ALA A O 1
ATOM 1378 N N . TRP A 1 186 ? 22.055 -10.774 -18.851 1.00 78.12 186 TRP A N 1
ATOM 1379 C CA . TRP A 1 186 ? 23.371 -10.565 -19.463 1.00 78.12 186 TRP A CA 1
ATOM 1380 C C . TRP A 1 186 ? 23.455 -11.332 -20.783 1.00 78.12 186 TRP A C 1
ATOM 1382 O O . TRP A 1 186 ? 23.525 -12.559 -20.756 1.00 78.12 186 TRP A O 1
ATOM 1392 N N . THR A 1 187 ? 23.467 -10.627 -21.916 1.00 83.81 187 THR A N 1
ATOM 1393 C CA . THR A 1 187 ? 23.684 -11.267 -23.221 1.00 83.81 187 THR A CA 1
ATOM 1394 C C . THR A 1 187 ? 25.158 -11.652 -23.397 1.00 83.81 187 THR A C 1
ATOM 1396 O O . THR A 1 187 ? 26.028 -11.021 -22.781 1.00 83.81 187 THR A O 1
ATOM 1399 N N . PRO A 1 188 ? 25.474 -12.670 -24.217 1.00 80.62 188 PRO A N 1
ATOM 1400 C CA . PRO A 1 188 ? 26.856 -13.038 -24.525 1.00 80.62 188 PRO A CA 1
ATOM 1401 C C . PRO A 1 188 ? 27.688 -11.853 -25.034 1.00 80.62 188 PRO A C 1
ATOM 1403 O O . PRO A 1 188 ? 28.819 -11.659 -24.599 1.00 80.62 188 PRO A O 1
ATOM 1406 N N . GLU A 1 189 ? 27.103 -10.996 -25.869 1.00 79.00 189 GLU A N 1
ATOM 1407 C CA . GLU A 1 189 ? 27.756 -9.818 -26.443 1.00 79.00 189 GLU A CA 1
ATOM 1408 C C . GLU A 1 189 ? 28.074 -8.773 -25.368 1.00 79.00 189 GLU A C 1
ATOM 1410 O O . GLU A 1 189 ? 29.161 -8.195 -25.363 1.00 79.00 189 GLU A O 1
ATOM 1415 N N . ALA A 1 190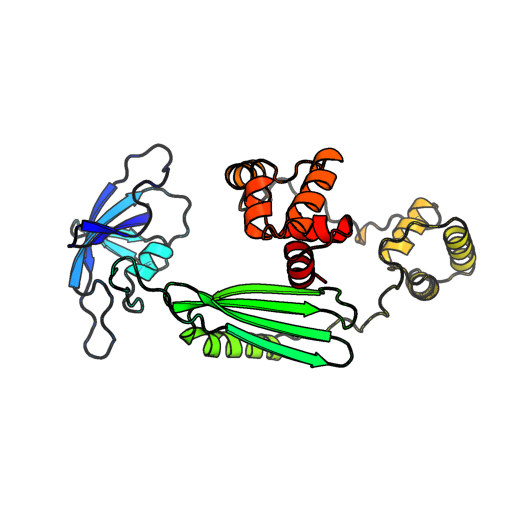 ? 27.155 -8.554 -24.421 1.00 79.69 190 ALA A N 1
ATOM 1416 C CA . ALA A 1 190 ? 27.370 -7.649 -23.294 1.00 79.69 190 ALA A CA 1
ATOM 1417 C C . ALA A 1 190 ? 28.452 -8.176 -22.339 1.00 79.69 190 ALA A C 1
ATOM 1419 O O . ALA A 1 190 ? 29.204 -7.393 -21.759 1.00 79.69 190 ALA A O 1
ATOM 1420 N N . VAL A 1 191 ? 28.557 -9.501 -22.191 1.00 85.19 191 VAL A N 1
ATOM 1421 C CA . VAL A 1 191 ? 29.642 -10.137 -21.436 1.00 85.19 191 VAL A CA 1
ATOM 1422 C C . VAL A 1 191 ? 30.982 -9.933 -22.140 1.00 85.19 191 VAL A C 1
ATOM 1424 O O . VAL A 1 191 ? 31.928 -9.509 -21.483 1.00 85.19 191 VAL A O 1
ATOM 1427 N N . THR A 1 192 ? 31.067 -10.149 -23.453 1.00 88.06 192 THR A N 1
ATOM 1428 C CA . THR A 1 192 ? 32.306 -9.921 -24.215 1.00 88.06 192 THR A CA 1
ATOM 1429 C C . THR A 1 192 ? 32.764 -8.464 -24.125 1.00 88.06 192 THR A C 1
ATOM 1431 O O . THR A 1 192 ? 33.917 -8.204 -23.778 1.00 88.06 192 THR A O 1
ATOM 1434 N N . GLN A 1 193 ? 31.854 -7.503 -24.322 1.00 86.00 193 GLN A N 1
ATOM 1435 C CA . GLN A 1 193 ? 32.165 -6.072 -24.205 1.00 86.00 193 GLN A CA 1
ATOM 1436 C C . GLN A 1 193 ? 32.636 -5.688 -22.797 1.00 86.00 193 GLN A C 1
ATOM 1438 O O . GLN A 1 193 ? 33.581 -4.910 -22.653 1.00 86.00 193 GLN A O 1
ATOM 1443 N N . LEU A 1 194 ? 32.019 -6.255 -21.755 1.00 90.50 194 LEU A N 1
ATOM 1444 C CA . LEU A 1 194 ? 32.457 -6.069 -20.372 1.00 90.50 194 LEU A CA 1
ATOM 1445 C C . LEU A 1 194 ? 33.897 -6.568 -20.170 1.00 90.50 194 LEU A C 1
ATOM 1447 O O . LEU A 1 194 ? 34.712 -5.863 -19.579 1.00 90.50 194 LEU A O 1
ATOM 1451 N N . GLN A 1 195 ? 34.223 -7.763 -20.668 1.00 88.25 195 GLN A N 1
ATOM 1452 C CA . GLN A 1 195 ? 35.552 -8.363 -20.518 1.00 88.25 195 GLN A CA 1
ATOM 1453 C C . GLN A 1 195 ? 36.639 -7.573 -21.253 1.00 88.25 195 GLN A C 1
ATOM 1455 O O . GLN A 1 195 ? 37.720 -7.358 -20.704 1.00 88.25 195 GLN A O 1
ATOM 1460 N N . GLU A 1 196 ? 36.370 -7.142 -22.485 1.00 88.25 196 GLU A N 1
ATOM 1461 C CA . GLU A 1 196 ? 37.309 -6.356 -23.291 1.00 88.25 196 GLU A CA 1
ATOM 1462 C C . GLU A 1 196 ? 37.607 -5.002 -22.652 1.00 88.25 196 GLU A C 1
ATOM 1464 O O . GLU A 1 196 ? 38.769 -4.631 -22.494 1.00 88.25 196 GLU A O 1
ATOM 1469 N N . ARG A 1 197 ? 36.565 -4.290 -22.218 1.00 87.12 197 ARG A N 1
ATOM 1470 C CA . ARG A 1 197 ? 36.699 -2.958 -21.620 1.00 87.12 197 ARG A CA 1
ATOM 1471 C C . ARG A 1 197 ? 37.326 -3.004 -20.229 1.00 87.12 197 ARG A C 1
ATOM 1473 O O . ARG A 1 197 ? 38.145 -2.147 -19.910 1.00 87.12 197 ARG A O 1
ATOM 1480 N N . HIS A 1 198 ? 37.023 -4.032 -19.437 1.00 89.12 198 HIS A N 1
ATOM 1481 C CA . HIS A 1 198 ? 37.705 -4.268 -18.166 1.00 89.12 198 HIS A CA 1
ATOM 1482 C C . HIS A 1 198 ? 39.193 -4.587 -18.377 1.00 89.12 198 HIS A C 1
ATOM 1484 O O . HIS A 1 198 ? 40.049 -4.059 -17.673 1.00 89.12 198 HIS A O 1
ATOM 1490 N N . ARG A 1 199 ? 39.536 -5.393 -19.395 1.00 88.12 199 ARG A N 1
ATOM 1491 C CA . ARG A 1 199 ? 40.939 -5.657 -19.764 1.00 88.12 199 ARG A CA 1
ATOM 1492 C C . ARG A 1 199 ? 41.658 -4.398 -20.257 1.00 88.12 199 ARG A C 1
ATOM 1494 O O . ARG A 1 199 ? 42.853 -4.262 -20.022 1.00 88.12 199 ARG A O 1
ATOM 1501 N N . ALA A 1 200 ? 40.936 -3.477 -20.892 1.00 88.88 200 ALA A N 1
ATOM 1502 C CA . ALA A 1 200 ? 41.438 -2.155 -21.266 1.00 88.88 200 ALA A CA 1
ATOM 1503 C C . ALA A 1 200 ? 41.614 -1.195 -20.068 1.00 88.88 200 ALA A C 1
ATOM 1505 O O . ALA A 1 200 ? 41.992 -0.044 -20.270 1.00 88.88 200 ALA A O 1
ATOM 1506 N N . GLY A 1 201 ? 41.359 -1.650 -18.835 1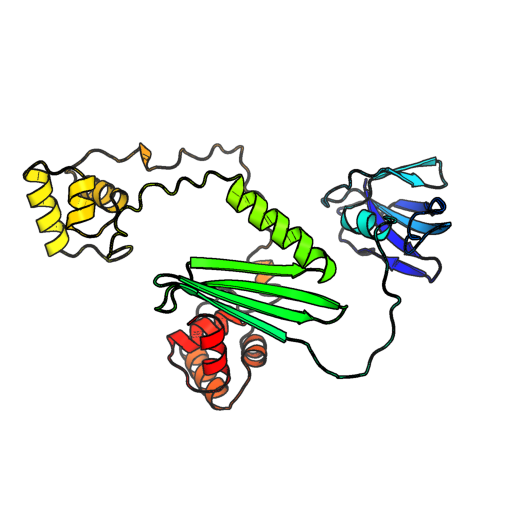.00 89.19 201 GLY A N 1
ATOM 1507 C CA . GLY A 1 201 ? 41.602 -0.892 -17.607 1.00 89.19 201 GLY A CA 1
ATOM 1508 C C . GLY A 1 201 ? 40.473 0.055 -17.204 1.00 89.19 201 GLY A C 1
ATOM 1509 O O . GLY A 1 201 ? 40.693 0.904 -16.344 1.00 89.19 201 GLY A O 1
ATOM 1510 N N . LYS A 1 202 ? 39.281 -0.061 -17.805 1.00 88.25 202 LYS A N 1
ATOM 1511 C CA . LYS A 1 202 ? 38.135 0.771 -17.415 1.00 88.25 202 LYS A CA 1
ATOM 1512 C C . LYS A 1 202 ? 37.626 0.399 -16.028 1.00 88.25 202 LYS A C 1
ATOM 1514 O O . LYS A 1 202 ? 37.536 -0.785 -15.690 1.00 88.25 202 LYS A O 1
ATOM 1519 N N . SER A 1 203 ? 37.262 1.415 -15.254 1.00 88.94 203 SER A N 1
ATOM 1520 C CA . SER A 1 203 ? 36.724 1.235 -13.909 1.00 88.94 203 SER A CA 1
ATOM 1521 C C . SER A 1 203 ? 35.276 0.713 -13.940 1.00 88.94 203 SER A C 1
ATOM 1523 O O . SER A 1 203 ? 34.587 0.855 -14.959 1.00 88.94 203 SER A O 1
ATOM 1525 N N . PRO A 1 204 ? 34.779 0.095 -12.853 1.00 85.06 204 PRO A N 1
ATOM 1526 C CA . PRO A 1 204 ? 33.392 -0.365 -12.763 1.00 85.06 204 PRO A CA 1
ATOM 1527 C C . PRO A 1 204 ? 32.349 0.722 -13.059 1.00 85.06 204 PRO A C 1
ATOM 1529 O O . PRO A 1 204 ? 31.322 0.418 -13.664 1.00 85.06 204 PRO A O 1
ATOM 1532 N N . GLU A 1 205 ? 32.631 1.973 -12.699 1.00 84.00 205 GLU A N 1
ATOM 1533 C CA . GLU A 1 205 ? 31.777 3.141 -12.936 1.00 84.00 205 GLU A CA 1
ATOM 1534 C C . GLU A 1 205 ? 31.705 3.475 -14.435 1.00 84.00 205 GLU A C 1
ATOM 1536 O O . GLU A 1 205 ? 30.623 3.634 -14.996 1.00 84.00 205 GLU A O 1
ATOM 1541 N N . GLN A 1 206 ? 32.849 3.477 -15.126 1.00 83.38 206 GLN A N 1
ATOM 1542 C CA . GLN A 1 206 ? 32.910 3.702 -16.577 1.00 83.38 206 GLN A CA 1
ATOM 1543 C C . GLN A 1 206 ? 32.205 2.583 -17.354 1.00 83.38 206 GLN A C 1
ATOM 1545 O O . GLN A 1 206 ? 31.512 2.814 -18.343 1.00 83.38 206 GLN A O 1
ATOM 1550 N N . LEU A 1 207 ? 32.357 1.340 -16.893 1.00 85.88 207 LEU A N 1
ATOM 1551 C CA . LEU A 1 207 ? 31.669 0.184 -17.465 1.00 85.88 207 LEU A CA 1
ATOM 1552 C C . LEU A 1 207 ? 30.152 0.254 -17.245 1.00 85.88 207 LEU A C 1
ATOM 1554 O O . LEU A 1 207 ? 29.396 -0.191 -18.109 1.00 85.88 207 LEU A O 1
ATOM 1558 N N . ALA A 1 208 ? 29.708 0.798 -16.111 1.00 83.69 208 ALA A N 1
ATOM 1559 C CA . ALA A 1 208 ? 28.299 1.004 -15.789 1.00 83.69 208 ALA A CA 1
ATOM 1560 C C . ALA A 1 208 ? 27.653 2.011 -16.750 1.00 83.69 208 ALA A C 1
ATOM 1562 O O . ALA A 1 208 ? 26.609 1.714 -17.337 1.00 83.69 208 ALA A O 1
ATOM 1563 N N . GLU A 1 209 ? 28.324 3.142 -16.978 1.00 80.44 209 GLU A N 1
ATOM 1564 C CA . GLU A 1 209 ? 27.897 4.177 -17.921 1.00 80.44 209 GLU A CA 1
ATOM 1565 C C . GLU A 1 209 ? 27.830 3.639 -19.361 1.00 80.44 209 GLU A C 1
ATOM 1567 O O . GLU A 1 209 ? 26.794 3.734 -20.018 1.00 80.44 209 GLU A O 1
ATOM 1572 N N . GLU A 1 210 ? 28.885 2.969 -19.836 1.00 80.94 210 GLU A N 1
ATOM 1573 C CA . GLU A 1 210 ? 28.964 2.491 -21.225 1.00 80.94 210 GLU A CA 1
ATOM 1574 C C . GLU A 1 210 ? 28.062 1.294 -21.546 1.00 80.94 210 GLU A C 1
ATOM 1576 O O . GLU A 1 210 ? 27.747 1.049 -22.712 1.00 80.94 210 GLU A O 1
ATOM 1581 N N . LEU A 1 211 ? 27.694 0.495 -20.542 1.00 81.69 211 LEU A N 1
ATOM 1582 C CA . LEU A 1 211 ? 26.795 -0.652 -20.709 1.00 81.69 211 LEU A CA 1
ATOM 1583 C C . LEU A 1 211 ? 25.356 -0.335 -20.277 1.00 81.69 211 LEU A C 1
ATOM 1585 O O . LEU A 1 211 ? 24.480 -1.201 -20.378 1.00 81.69 211 LEU A O 1
ATOM 1589 N N . GLY A 1 212 ? 25.101 0.883 -19.787 1.00 79.56 212 GLY A N 1
ATOM 1590 C CA . GLY A 1 212 ? 23.797 1.301 -19.275 1.00 79.56 212 GLY A CA 1
ATOM 1591 C C . GLY A 1 212 ? 23.311 0.426 -18.115 1.00 79.56 212 GLY A C 1
ATOM 1592 O O . GLY A 1 212 ? 22.117 0.145 -18.007 1.00 79.56 212 GLY A O 1
ATOM 1593 N N . ARG A 1 213 ? 24.223 -0.070 -17.271 1.00 82.25 213 ARG A N 1
ATOM 1594 C CA . ARG A 1 213 ? 23.927 -0.949 -16.123 1.00 82.25 213 ARG A CA 1
ATOM 1595 C C . ARG A 1 213 ? 24.358 -0.280 -14.824 1.00 82.25 213 ARG A C 1
ATOM 1597 O O . ARG A 1 213 ? 25.127 0.663 -14.843 1.00 82.25 213 ARG A O 1
ATOM 1604 N N . SER A 1 214 ? 23.848 -0.747 -13.685 1.00 81.25 214 SER A N 1
ATOM 1605 C CA . SER A 1 214 ? 24.333 -0.248 -12.394 1.00 81.25 214 SER A CA 1
ATOM 1606 C C . SER A 1 214 ? 25.748 -0.752 -12.118 1.00 81.25 214 SER A C 1
ATOM 1608 O O . SER A 1 214 ? 26.069 -1.895 -12.452 1.00 81.25 214 SER A O 1
ATOM 1610 N N . GLU A 1 215 ? 26.561 0.055 -11.437 1.00 83.75 215 GLU A N 1
ATOM 1611 C CA . GLU A 1 215 ? 27.905 -0.333 -10.989 1.00 83.75 215 GLU A CA 1
ATOM 1612 C C . GLU A 1 215 ? 27.873 -1.644 -10.186 1.00 83.75 215 GLU A C 1
ATOM 1614 O O . GLU A 1 215 ? 28.647 -2.564 -10.447 1.00 83.75 215 GLU A O 1
ATOM 1619 N N . ASN A 1 216 ? 26.878 -1.812 -9.311 1.00 82.56 216 ASN A N 1
ATOM 1620 C CA . ASN A 1 216 ? 26.662 -3.059 -8.574 1.00 82.56 216 ASN A CA 1
ATOM 1621 C C . ASN A 1 216 ? 26.503 -4.264 -9.512 1.00 82.56 216 ASN A C 1
ATOM 1623 O O . ASN A 1 216 ? 27.107 -5.313 -9.288 1.00 82.56 216 ASN A O 1
ATOM 1627 N N . SER A 1 217 ? 25.725 -4.127 -10.593 1.00 81.69 217 SER A N 1
ATOM 1628 C CA . SER A 1 217 ? 25.564 -5.199 -11.580 1.00 81.69 217 SER A CA 1
ATOM 1629 C C . SER A 1 217 ? 26.872 -5.503 -12.310 1.00 81.69 217 SER A C 1
ATOM 1631 O O . SER A 1 217 ? 27.106 -6.668 -12.636 1.00 81.69 217 SER A O 1
ATOM 1633 N N . ILE A 1 218 ? 27.695 -4.490 -12.591 1.00 87.94 218 ILE A N 1
ATOM 1634 C CA . ILE A 1 218 ? 29.017 -4.658 -13.203 1.00 87.94 218 ILE A CA 1
ATOM 1635 C C . ILE A 1 218 ? 29.935 -5.432 -12.256 1.00 87.94 218 ILE A C 1
ATOM 1637 O O . ILE A 1 218 ? 30.494 -6.455 -12.647 1.00 87.94 218 ILE A O 1
ATOM 1641 N N . ARG A 1 219 ? 30.034 -5.001 -10.996 1.00 88.00 219 ARG A N 1
ATOM 1642 C CA . ARG A 1 219 ? 30.901 -5.601 -9.971 1.00 88.00 219 ARG A CA 1
ATOM 1643 C C . ARG A 1 219 ? 30.540 -7.055 -9.694 1.00 88.00 219 ARG A C 1
ATOM 1645 O O . ARG A 1 219 ? 31.413 -7.922 -9.727 1.00 88.00 219 ARG A O 1
ATOM 1652 N N . TRP A 1 220 ? 29.250 -7.355 -9.544 1.00 87.81 220 TRP A N 1
ATOM 1653 C CA . TRP A 1 220 ? 28.772 -8.733 -9.409 1.00 87.81 220 TRP A CA 1
ATOM 1654 C C . TRP A 1 220 ? 29.072 -9.584 -10.643 1.00 87.81 220 TRP A C 1
ATOM 1656 O O . TRP A 1 220 ? 29.451 -10.751 -10.511 1.00 87.81 220 TRP A O 1
ATOM 1666 N N . LYS A 1 221 ? 28.948 -9.016 -11.849 1.00 90.12 221 LYS A N 1
ATOM 1667 C CA . LYS A 1 221 ? 29.247 -9.753 -13.078 1.00 90.12 221 LYS A CA 1
ATOM 1668 C C . LYS A 1 221 ? 30.742 -10.013 -13.245 1.00 90.12 221 LYS A C 1
ATOM 1670 O O . LYS A 1 221 ? 31.106 -11.134 -13.587 1.00 90.12 221 LYS A O 1
ATOM 1675 N N . LEU A 1 222 ? 31.599 -9.033 -12.967 1.00 90.88 222 LEU A N 1
ATOM 1676 C CA . LEU A 1 222 ? 33.053 -9.191 -13.008 1.00 90.88 222 LEU A CA 1
ATOM 1677 C C . LEU A 1 222 ? 33.536 -10.229 -11.990 1.00 90.88 222 LEU A C 1
ATOM 1679 O O . LEU A 1 222 ? 34.353 -11.080 -12.342 1.00 90.88 222 LEU A O 1
ATOM 1683 N N . HIS A 1 223 ? 32.981 -10.226 -10.775 1.00 90.25 223 HIS A N 1
ATOM 1684 C CA . HIS A 1 223 ? 33.247 -11.269 -9.786 1.00 90.25 223 HIS A CA 1
ATOM 1685 C C . HIS A 1 223 ? 32.804 -12.655 -10.283 1.00 90.25 223 HIS A C 1
ATOM 1687 O O . HIS A 1 223 ? 33.586 -13.604 -10.252 1.00 90.25 223 HIS A O 1
ATOM 1693 N N . GLY A 1 224 ? 31.585 -12.778 -10.823 1.00 86.00 224 GLY A N 1
ATOM 1694 C CA . GLY A 1 224 ? 31.090 -14.038 -11.394 1.00 86.00 224 GLY A CA 1
ATOM 1695 C C . GLY A 1 224 ? 31.924 -14.552 -12.578 1.00 86.00 224 GLY A C 1
ATOM 1696 O O . GLY A 1 224 ? 32.021 -15.759 -12.787 1.00 86.00 224 GLY A O 1
ATOM 1697 N N . LEU A 1 225 ? 32.567 -13.648 -13.322 1.00 89.38 225 LEU A N 1
ATOM 1698 C CA . LEU A 1 225 ? 33.514 -13.960 -14.399 1.00 89.38 225 LEU A CA 1
ATOM 1699 C C . LEU A 1 225 ? 34.957 -14.169 -13.904 1.00 89.38 225 LEU A C 1
ATOM 1701 O O . LEU A 1 225 ? 35.834 -14.435 -14.721 1.00 89.38 225 LEU A O 1
ATOM 1705 N N . LYS A 1 226 ? 35.206 -14.066 -12.590 1.00 89.00 226 LYS A N 1
ATOM 1706 C CA . LYS A 1 226 ? 36.531 -14.158 -11.948 1.00 89.00 226 LYS A CA 1
ATOM 1707 C C . LYS A 1 226 ? 37.538 -13.114 -12.445 1.00 89.00 226 LYS A C 1
ATOM 1709 O O . LYS A 1 226 ? 38.738 -13.368 -12.472 1.00 89.00 226 LYS A O 1
ATOM 1714 N N . LEU A 1 227 ? 37.047 -11.945 -12.852 1.00 86.69 227 LEU A N 1
ATOM 1715 C CA . LEU A 1 227 ? 37.860 -10.829 -13.347 1.00 86.69 227 LEU A CA 1
ATOM 1716 C C . LEU A 1 227 ? 38.077 -9.733 -12.300 1.00 86.69 227 LEU A C 1
ATOM 1718 O O . LEU A 1 227 ? 38.967 -8.909 -12.476 1.00 86.69 227 LEU A O 1
ATOM 1722 N N . ALA A 1 228 ? 37.296 -9.737 -11.220 1.00 87.62 228 ALA A N 1
ATOM 1723 C CA . ALA A 1 228 ? 37.395 -8.791 -10.113 1.00 87.62 228 ALA A CA 1
ATOM 1724 C C . ALA A 1 228 ? 37.216 -9.509 -8.760 1.00 87.62 228 ALA A C 1
ATOM 1726 O O . ALA A 1 228 ? 36.632 -10.601 -8.723 1.00 87.62 228 ALA A O 1
ATOM 1727 N N . PRO A 1 229 ? 37.704 -8.920 -7.651 1.00 87.06 229 PRO A N 1
ATOM 1728 C CA . PRO A 1 229 ? 37.478 -9.450 -6.310 1.00 87.06 229 PRO A CA 1
ATOM 1729 C C . PRO A 1 229 ? 35.993 -9.434 -5.922 1.00 87.06 229 PRO A C 1
ATOM 1731 O O . PRO A 1 229 ? 35.163 -8.762 -6.534 1.00 87.06 229 PRO A O 1
ATOM 1734 N N . TYR A 1 230 ? 35.667 -10.194 -4.878 1.00 84.50 230 TYR A N 1
ATOM 1735 C CA . TYR A 1 230 ? 34.326 -10.249 -4.306 1.00 84.50 230 TYR A CA 1
ATOM 1736 C C . TYR A 1 230 ? 33.885 -8.870 -3.780 1.00 84.50 230 TYR A C 1
ATOM 1738 O O . TYR A 1 230 ? 34.614 -8.287 -2.973 1.00 84.50 230 TYR A O 1
ATOM 1746 N N . PRO A 1 231 ? 32.712 -8.345 -4.188 1.00 85.19 231 PRO A N 1
ATOM 1747 C CA . PRO A 1 231 ? 32.217 -7.046 -3.734 1.00 85.19 231 PRO A CA 1
ATOM 1748 C C . PRO A 1 231 ? 31.588 -7.160 -2.334 1.00 85.19 231 PRO A C 1
ATOM 1750 O O . PRO A 1 231 ? 30.371 -7.100 -2.173 1.00 85.19 231 PRO A O 1
ATOM 1753 N N . GLY A 1 232 ? 32.424 -7.389 -1.317 1.00 75.88 232 GLY A N 1
ATOM 1754 C CA . GLY A 1 232 ? 31.984 -7.623 0.064 1.00 75.88 232 GLY A CA 1
ATOM 1755 C C . GLY A 1 232 ? 31.325 -6.415 0.733 1.00 75.88 232 GLY A C 1
ATOM 1756 O O . GLY A 1 232 ? 30.502 -6.586 1.621 1.00 75.88 232 GLY A O 1
ATOM 1757 N N . ASP A 1 233 ? 31.630 -5.210 0.265 1.00 80.19 233 ASP A N 1
ATOM 1758 C CA . ASP A 1 233 ? 30.989 -3.953 0.656 1.00 80.19 233 ASP A CA 1
ATOM 1759 C C . ASP A 1 233 ? 29.521 -3.852 0.209 1.00 80.19 233 ASP A C 1
ATOM 1761 O O . ASP A 1 233 ? 28.733 -3.149 0.833 1.00 80.19 233 ASP A O 1
ATOM 1765 N N . LEU A 1 234 ? 29.135 -4.582 -0.844 1.00 75.94 234 LEU A N 1
ATOM 1766 C CA . LEU A 1 234 ? 27.750 -4.651 -1.324 1.00 75.94 234 LEU A CA 1
ATOM 1767 C C . LEU A 1 234 ? 26.922 -5.727 -0.615 1.00 75.94 234 LEU A C 1
ATOM 1769 O O . LEU A 1 234 ? 25.731 -5.873 -0.895 1.00 75.94 234 LEU A O 1
ATOM 1773 N N . VAL A 1 235 ? 27.547 -6.521 0.251 1.00 73.12 235 VAL A N 1
ATOM 1774 C CA . VAL A 1 235 ? 26.897 -7.632 0.939 1.00 73.12 235 VAL A CA 1
ATOM 1775 C C . VAL A 1 235 ? 26.448 -7.119 2.298 1.00 73.12 235 VAL A C 1
ATOM 1777 O O . VAL A 1 235 ? 27.295 -6.735 3.106 1.00 73.12 235 VAL A O 1
ATOM 1780 N N . PRO A 1 236 ? 25.134 -7.105 2.579 1.00 66.88 236 PRO A N 1
ATOM 1781 C CA . PRO A 1 236 ? 24.652 -6.766 3.906 1.00 66.88 236 PRO A CA 1
ATOM 1782 C C . PRO A 1 236 ? 25.339 -7.654 4.944 1.00 66.88 236 PRO A C 1
ATOM 1784 O O . PRO A 1 236 ? 25.475 -8.863 4.731 1.00 66.88 236 PRO A O 1
ATOM 1787 N N . ALA A 1 237 ? 25.782 -7.057 6.052 1.00 66.00 237 ALA A N 1
ATOM 1788 C CA . ALA A 1 237 ? 26.386 -7.811 7.141 1.00 66.00 237 ALA A CA 1
ATOM 1789 C C . ALA A 1 237 ? 25.457 -8.971 7.561 1.00 66.00 237 ALA A C 1
ATOM 1791 O O . ALA A 1 237 ? 24.230 -8.816 7.512 1.00 66.00 237 ALA A O 1
ATOM 1792 N N . PRO A 1 238 ? 26.008 -10.133 7.963 1.00 59.44 238 PRO A N 1
ATOM 1793 C CA . PRO A 1 238 ? 25.201 -11.225 8.487 1.00 59.44 238 PRO A CA 1
ATOM 1794 C C . PRO A 1 238 ? 24.316 -10.692 9.612 1.00 59.44 238 PRO A C 1
ATOM 1796 O O . PRO A 1 238 ? 24.825 -10.129 10.581 1.00 59.44 238 PRO A O 1
ATOM 1799 N N . ARG A 1 239 ? 22.995 -10.838 9.467 1.00 51.97 239 ARG A N 1
ATOM 1800 C CA . ARG A 1 239 ? 22.046 -10.407 10.497 1.00 51.97 239 ARG A CA 1
ATOM 1801 C C . ARG A 1 239 ? 22.386 -11.117 11.803 1.00 51.97 239 ARG A C 1
ATOM 1803 O O . ARG A 1 239 ? 22.424 -12.347 11.854 1.00 51.97 239 ARG A O 1
ATOM 1810 N N . THR A 1 240 ? 22.654 -10.345 12.848 1.00 45.44 240 THR A N 1
ATOM 1811 C CA . THR A 1 240 ? 22.858 -10.873 14.196 1.00 45.44 240 THR A CA 1
ATOM 1812 C C . THR A 1 240 ? 21.540 -11.515 14.659 1.00 45.44 240 THR A C 1
ATOM 1814 O O . THR A 1 240 ? 20.504 -10.865 14.529 1.00 45.44 240 THR A O 1
ATOM 1817 N N . PRO A 1 241 ? 21.520 -12.733 15.241 1.00 54.31 241 PRO A N 1
ATOM 1818 C CA . PRO A 1 241 ? 20.282 -13.421 15.656 1.00 54.31 241 PRO A CA 1
ATOM 1819 C C . PRO A 1 241 ? 19.396 -12.674 16.676 1.00 54.31 241 PRO A C 1
ATOM 1821 O O . PRO A 1 241 ? 18.331 -13.168 17.041 1.00 54.31 241 PRO A O 1
ATOM 1824 N N . ALA A 1 242 ? 19.854 -11.525 17.182 1.00 45.06 242 ALA A N 1
ATOM 1825 C CA . ALA A 1 242 ? 19.162 -10.698 18.163 1.00 45.06 242 ALA A CA 1
ATOM 1826 C C . ALA A 1 242 ? 18.159 -9.702 17.547 1.00 45.06 242 ALA A C 1
ATOM 1828 O O . ALA A 1 242 ? 17.265 -9.255 18.259 1.00 45.06 242 ALA A O 1
ATOM 1829 N N . GLU A 1 243 ? 18.238 -9.403 16.246 1.00 46.91 243 GLU A N 1
ATOM 1830 C CA . GLU A 1 243 ? 17.147 -8.738 15.521 1.00 46.91 243 GLU A CA 1
ATOM 1831 C C . GLU A 1 243 ? 16.137 -9.807 15.102 1.00 46.91 243 GLU A C 1
ATOM 1833 O O . GLU A 1 243 ? 16.145 -10.321 13.982 1.00 46.91 243 GLU A O 1
ATOM 1838 N N . ARG A 1 244 ? 15.291 -10.210 16.054 1.00 45.41 244 ARG A N 1
ATOM 1839 C CA . ARG A 1 244 ? 14.051 -10.913 15.726 1.00 45.41 244 ARG A CA 1
ATOM 1840 C C . ARG A 1 244 ? 13.273 -10.006 14.782 1.00 45.41 244 ARG A C 1
ATOM 1842 O O . ARG A 1 244 ? 13.063 -8.844 15.111 1.00 45.41 244 ARG A O 1
ATOM 1849 N N . GLU A 1 245 ? 12.902 -10.538 13.622 1.00 45.59 245 GLU A N 1
ATOM 1850 C CA . GLU A 1 245 ? 12.017 -9.867 12.676 1.00 45.59 245 GLU A CA 1
ATOM 1851 C C . GLU A 1 245 ? 10.831 -9.300 13.458 1.00 45.59 245 GLU A C 1
ATOM 1853 O O . GLU A 1 245 ? 10.116 -10.061 14.117 1.00 45.59 245 GLU A O 1
ATOM 1858 N N . GLU A 1 246 ? 10.646 -7.976 13.429 1.00 47.00 246 GLU A N 1
ATOM 1859 C CA . GLU A 1 246 ? 9.363 -7.403 13.816 1.00 47.00 246 GLU A CA 1
ATOM 1860 C C . GLU A 1 246 ? 8.305 -8.182 13.031 1.00 47.00 246 GLU A C 1
ATOM 1862 O O . GLU A 1 246 ? 8.433 -8.308 11.802 1.00 47.00 246 GLU A O 1
ATOM 1867 N N . PRO A 1 247 ? 7.337 -8.818 13.712 1.00 44.06 247 PRO A N 1
ATOM 1868 C CA . PRO A 1 247 ? 6.360 -9.632 13.026 1.00 44.06 247 PRO A CA 1
ATOM 1869 C C . PRO A 1 247 ? 5.700 -8.738 11.986 1.00 44.06 247 PRO A C 1
ATOM 1871 O O . PRO A 1 247 ? 5.173 -7.674 12.311 1.00 44.06 247 PRO A O 1
ATOM 1874 N N . LYS A 1 248 ? 5.784 -9.146 10.713 1.00 41.69 248 LYS A N 1
ATOM 1875 C CA . LYS A 1 248 ? 5.067 -8.468 9.632 1.00 41.69 248 LYS A CA 1
ATOM 1876 C C . LYS A 1 248 ? 3.642 -8.250 10.123 1.00 41.69 248 LYS A C 1
ATOM 1878 O O . LYS A 1 248 ? 3.030 -9.198 10.609 1.00 41.69 248 LYS A O 1
ATOM 1883 N N . ALA A 1 249 ? 3.128 -7.033 9.961 1.00 51.44 249 ALA A N 1
ATOM 1884 C CA . ALA A 1 249 ? 1.806 -6.630 10.444 1.00 51.44 249 ALA A CA 1
ATOM 1885 C C . ALA A 1 249 ? 0.655 -7.552 9.983 1.00 51.44 249 ALA A C 1
ATOM 1887 O O . ALA A 1 249 ? -0.462 -7.449 10.476 1.00 51.44 249 ALA A O 1
ATOM 1888 N N . TYR A 1 250 ? 0.910 -8.443 9.024 1.00 50.50 250 TYR A N 1
ATOM 1889 C CA . TYR A 1 250 ? 0.020 -9.519 8.625 1.00 50.50 250 TYR A CA 1
ATOM 1890 C C . TYR A 1 250 ? 0.817 -10.711 8.086 1.00 50.50 250 TYR A C 1
ATOM 1892 O O . TYR A 1 250 ? 1.818 -10.563 7.372 1.00 50.50 250 TYR A O 1
ATOM 1900 N N . THR A 1 251 ? 0.329 -11.909 8.380 1.00 71.50 251 THR A N 1
ATOM 1901 C CA . THR A 1 251 ? 0.799 -13.155 7.773 1.00 71.50 251 THR A CA 1
ATOM 1902 C C . THR A 1 251 ? 0.106 -13.407 6.427 1.00 71.50 251 THR A C 1
ATOM 1904 O O . THR A 1 251 ? -0.886 -12.762 6.066 1.00 71.50 251 THR A O 1
ATOM 1907 N N . VAL A 1 252 ? 0.630 -14.351 5.636 1.00 69.38 252 VAL A N 1
ATOM 1908 C CA . VAL A 1 252 ? -0.033 -14.795 4.394 1.00 69.38 252 VAL A CA 1
ATOM 1909 C C . VAL A 1 252 ? -1.396 -15.403 4.723 1.00 69.38 252 VAL A C 1
ATOM 1911 O O . VAL A 1 252 ? -2.358 -15.234 3.974 1.00 69.38 252 VAL A O 1
ATOM 1914 N N . GLU A 1 253 ? -1.484 -16.069 5.868 1.00 69.56 253 GLU A N 1
ATOM 1915 C CA . GLU A 1 253 ? -2.688 -16.645 6.439 1.00 69.56 253 GLU A CA 1
ATOM 1916 C C . GLU A 1 253 ? -3.720 -15.552 6.740 1.00 69.56 253 GLU A C 1
ATOM 1918 O O . GLU A 1 253 ? -4.865 -15.685 6.311 1.00 69.56 253 GLU A O 1
ATOM 1923 N N . ASP A 1 254 ? -3.318 -14.427 7.341 1.00 72.19 254 ASP A N 1
ATOM 1924 C CA . ASP A 1 254 ? -4.215 -13.288 7.595 1.00 72.19 254 ASP A CA 1
ATOM 1925 C C . ASP A 1 254 ? -4.775 -12.698 6.299 1.00 72.19 254 ASP A C 1
ATOM 1927 O O . ASP A 1 254 ? -5.977 -12.451 6.181 1.00 72.19 254 ASP A O 1
ATOM 1931 N N . LYS A 1 255 ? -3.936 -12.550 5.266 1.00 71.81 255 LYS A N 1
ATOM 1932 C CA . LYS A 1 255 ? -4.403 -12.103 3.944 1.00 71.81 255 LYS A CA 1
ATOM 1933 C C . LYS A 1 255 ? -5.327 -13.122 3.279 1.00 71.81 255 LYS A C 1
ATOM 1935 O O . LYS A 1 255 ? -6.252 -12.714 2.581 1.00 71.81 255 LYS A O 1
ATOM 1940 N N . ARG A 1 256 ? -5.129 -14.423 3.514 1.00 81.50 256 ARG A N 1
ATOM 1941 C CA . ARG A 1 256 ? -6.000 -15.493 3.001 1.00 81.50 256 ARG A CA 1
ATOM 1942 C C . ARG A 1 256 ? -7.352 -15.582 3.704 1.00 81.50 256 ARG A C 1
ATOM 1944 O O . ARG A 1 256 ? -8.292 -16.085 3.099 1.00 81.50 256 ARG A O 1
ATOM 1951 N N . ARG A 1 257 ? -7.479 -15.067 4.931 1.00 77.56 257 ARG A N 1
ATOM 1952 C CA . ARG A 1 257 ? -8.781 -14.942 5.613 1.00 77.56 257 ARG A CA 1
ATOM 1953 C C . ARG A 1 257 ? -9.697 -13.943 4.909 1.00 77.56 257 ARG A C 1
ATOM 1955 O O . ARG A 1 257 ? -10.897 -14.177 4.848 1.00 77.56 257 ARG A O 1
ATOM 1962 N N . VAL A 1 258 ? -9.127 -12.868 4.360 1.00 77.62 258 VAL A N 1
ATOM 1963 C CA . VAL A 1 258 ? -9.866 -11.845 3.598 1.00 77.62 258 VAL A CA 1
ATOM 1964 C C . VAL A 1 258 ? -9.995 -12.235 2.123 1.00 77.62 258 VAL A C 1
ATOM 1966 O O . VAL A 1 258 ? -11.060 -12.113 1.531 1.00 77.62 258 VAL A O 1
ATOM 1969 N N . TYR A 1 259 ? -8.916 -12.754 1.535 1.00 82.69 259 TYR A N 1
ATOM 1970 C CA . TYR A 1 259 ? -8.830 -13.119 0.124 1.00 82.69 259 TYR A CA 1
ATOM 1971 C C . TYR A 1 259 ? -8.351 -14.573 -0.005 1.00 82.69 259 TYR A C 1
ATOM 1973 O O . TYR A 1 259 ? -7.142 -14.812 -0.055 1.00 82.69 259 TYR A O 1
ATOM 1981 N N . PRO A 1 260 ? -9.259 -15.566 -0.077 1.00 83.50 260 PRO A N 1
ATOM 1982 C CA . PRO A 1 260 ? -8.926 -16.999 -0.017 1.00 83.50 260 PRO A CA 1
ATOM 1983 C C . PRO A 1 260 ? -7.879 -17.479 -1.032 1.00 83.50 260 PRO A C 1
ATOM 1985 O O . PRO A 1 260 ? -7.203 -18.494 -0.822 1.00 83.50 260 PRO A O 1
ATOM 1988 N N . ASN A 1 261 ? -7.730 -16.751 -2.139 1.00 85.00 261 ASN A N 1
ATOM 1989 C CA . ASN A 1 261 ? -6.789 -17.046 -3.213 1.00 85.00 261 ASN A CA 1
ATOM 1990 C C . ASN A 1 261 ? -5.604 -16.068 -3.271 1.00 85.00 261 ASN A C 1
ATOM 1992 O O . ASN A 1 261 ? -4.839 -16.078 -4.239 1.00 85.00 261 ASN A O 1
ATOM 1996 N N . ALA A 1 262 ? -5.389 -15.263 -2.226 1.00 77.25 262 ALA A N 1
ATOM 1997 C CA . ALA A 1 262 ? -4.203 -14.427 -2.096 1.00 77.25 262 ALA A CA 1
ATOM 1998 C C . ALA A 1 262 ? -2.919 -15.263 -2.198 1.00 77.25 262 ALA A C 1
ATOM 2000 O O . ALA A 1 262 ? -2.770 -16.321 -1.571 1.00 77.25 262 ALA A O 1
ATOM 2001 N N . TYR A 1 263 ? -1.985 -14.756 -3.006 1.00 73.31 263 TYR A N 1
ATOM 2002 C CA . TYR A 1 263 ? -0.683 -15.365 -3.293 1.00 73.31 263 TYR A CA 1
ATOM 2003 C C . TYR A 1 263 ? -0.730 -16.758 -3.942 1.00 73.31 263 TYR A C 1
ATOM 2005 O O . TYR A 1 263 ? 0.319 -17.377 -4.109 1.00 73.31 263 TYR A O 1
ATOM 2013 N N . LYS A 1 264 ? -1.905 -17.268 -4.338 1.00 81.00 264 LYS A N 1
ATOM 2014 C CA . LYS A 1 264 ? -1.976 -18.477 -5.168 1.00 81.00 264 LYS A CA 1
ATOM 2015 C C . LYS A 1 264 ? -1.562 -18.149 -6.611 1.00 81.00 264 LYS A C 1
ATOM 2017 O O . LYS A 1 264 ? -1.847 -17.040 -7.084 1.00 81.00 264 LYS A O 1
ATOM 2022 N N . PRO A 1 265 ? -0.912 -19.077 -7.333 1.00 81.00 265 PRO A N 1
ATOM 2023 C CA . PRO A 1 265 ? -0.683 -18.918 -8.768 1.00 81.00 265 PRO A CA 1
ATOM 2024 C C . PRO A 1 265 ? -2.017 -18.747 -9.514 1.00 81.00 265 PRO A C 1
ATOM 2026 O O . PRO A 1 265 ? -3.072 -19.109 -8.997 1.00 81.00 265 PRO A O 1
ATOM 2029 N N . TRP A 1 266 ? -1.986 -18.095 -10.675 1.00 84.81 266 TRP A N 1
ATOM 2030 C CA . TRP A 1 266 ? -3.145 -17.998 -11.567 1.00 84.81 266 TRP A CA 1
ATOM 2031 C C . TRP A 1 266 ? -3.126 -19.201 -12.502 1.00 84.81 266 TRP A C 1
ATOM 2033 O O . TRP A 1 266 ? -2.111 -19.422 -13.163 1.00 84.81 266 TRP A O 1
ATOM 2043 N N . GLU A 1 267 ? -4.217 -19.961 -12.544 1.00 89.56 267 GLU A N 1
ATOM 2044 C CA . GLU A 1 267 ? -4.363 -21.055 -13.500 1.00 89.56 267 GLU A CA 1
ATOM 2045 C C . GLU A 1 267 ? -4.883 -20.518 -14.844 1.00 89.56 267 GLU A C 1
ATOM 2047 O O . GLU A 1 267 ? -5.660 -19.560 -14.854 1.00 89.56 267 GLU A O 1
ATOM 2052 N N . PRO A 1 268 ? -4.536 -21.137 -15.987 1.00 86.56 268 PRO A N 1
ATOM 2053 C CA . PRO A 1 268 ? -5.018 -20.686 -17.297 1.00 86.56 268 PRO A CA 1
ATOM 2054 C C . PRO A 1 268 ? -6.550 -20.611 -17.397 1.00 86.56 268 PRO A C 1
ATOM 2056 O O . PRO A 1 268 ? -7.096 -19.707 -18.024 1.00 86.56 268 PRO A O 1
ATOM 2059 N N . ALA A 1 269 ? -7.256 -21.533 -16.731 1.00 88.19 269 ALA A N 1
ATOM 2060 C CA . ALA A 1 269 ? -8.716 -21.525 -16.662 1.00 88.19 269 ALA A CA 1
ATOM 2061 C C . ALA A 1 269 ? -9.266 -20.326 -15.865 1.00 88.19 269 ALA A C 1
ATOM 2063 O O . ALA A 1 269 ? -10.310 -19.779 -16.223 1.00 88.19 269 ALA A O 1
ATOM 2064 N N . ASP A 1 270 ? -8.556 -19.889 -14.818 1.00 88.56 270 ASP A N 1
ATOM 2065 C CA . ASP A 1 270 ? -8.925 -18.698 -14.048 1.00 88.56 270 ASP A CA 1
ATOM 2066 C C . ASP A 1 270 ? -8.715 -17.430 -14.878 1.00 88.56 270 ASP A C 1
ATOM 2068 O O . ASP A 1 270 ? -9.543 -16.528 -14.828 1.00 88.56 270 ASP A O 1
ATOM 2072 N N . GLU A 1 271 ? -7.633 -17.361 -15.659 1.00 92.88 271 GLU A N 1
ATOM 2073 C CA . GLU A 1 271 ? -7.360 -16.224 -16.547 1.00 92.88 271 GLU A CA 1
ATOM 2074 C C . GLU A 1 271 ? -8.412 -16.102 -17.653 1.00 92.88 271 GLU A C 1
ATOM 2076 O O . GLU A 1 271 ? -8.914 -15.005 -17.902 1.00 92.88 271 GLU A O 1
ATOM 2081 N N . GLN A 1 272 ? -8.804 -17.223 -18.267 1.00 92.38 272 GLN A N 1
ATOM 2082 C CA . GLN A 1 272 ? -9.862 -17.232 -19.275 1.00 92.38 272 GLN A CA 1
ATOM 2083 C C . GLN A 1 272 ? -11.198 -16.771 -18.684 1.00 92.38 272 GLN A C 1
ATOM 2085 O O . GLN A 1 272 ? -11.846 -15.876 -19.228 1.00 92.38 272 GLN A O 1
ATOM 2090 N N . ARG A 1 273 ? -11.582 -17.323 -17.527 1.00 95.12 273 ARG A N 1
ATOM 2091 C CA . ARG A 1 273 ? -12.805 -16.913 -16.832 1.00 95.12 273 ARG A CA 1
ATOM 2092 C C . ARG A 1 273 ? -12.750 -15.441 -16.424 1.00 95.12 273 ARG A C 1
ATOM 2094 O O . ARG A 1 273 ? -13.758 -14.751 -16.511 1.00 95.12 273 ARG A O 1
ATOM 2101 N N . LEU A 1 274 ? -11.591 -14.944 -15.993 1.00 94.81 274 LEU A N 1
ATOM 2102 C CA . LEU A 1 274 ? -11.415 -13.543 -15.618 1.00 94.81 274 LEU A CA 1
ATOM 2103 C C . LEU A 1 274 ? -11.645 -12.611 -16.816 1.00 94.81 274 LEU A C 1
ATOM 2105 O O . LEU A 1 274 ? -12.372 -11.627 -16.686 1.00 94.81 274 LEU A O 1
ATOM 2109 N N . ALA A 1 275 ? -11.077 -12.940 -17.979 1.00 93.75 275 ALA A N 1
ATOM 2110 C CA . ALA A 1 275 ? -11.273 -12.176 -19.208 1.00 93.75 275 ALA A CA 1
ATOM 2111 C C . ALA A 1 275 ? -12.741 -12.187 -19.669 1.00 93.75 275 ALA A C 1
ATOM 2113 O O . ALA A 1 275 ? -13.291 -11.135 -19.985 1.00 93.75 275 ALA A O 1
ATOM 2114 N N . GLU A 1 276 ? -13.404 -13.348 -19.640 1.00 94.69 276 GLU A N 1
ATOM 2115 C CA . GLU A 1 276 ? -14.823 -13.478 -20.005 1.00 94.69 276 GLU A CA 1
ATOM 2116 C C . GLU A 1 276 ? -15.731 -12.636 -19.100 1.00 94.69 276 GLU A C 1
ATOM 2118 O O . GLU A 1 276 ? -16.638 -11.956 -19.579 1.00 94.69 276 GLU A O 1
ATOM 2123 N N . ARG A 1 277 ? -15.484 -12.652 -17.785 1.00 94.19 277 ARG A N 1
ATOM 2124 C CA . ARG A 1 277 ? -16.266 -11.874 -16.814 1.00 94.19 277 ARG A CA 1
ATOM 2125 C C . ARG A 1 277 ? -16.014 -10.373 -16.961 1.00 94.19 277 ARG A C 1
ATOM 2127 O O . ARG A 1 277 ? -16.964 -9.598 -16.889 1.00 94.19 277 ARG A O 1
ATOM 2134 N N . CYS A 1 278 ? -14.777 -9.969 -17.243 1.00 93.31 278 CYS A N 1
ATOM 2135 C CA . CYS A 1 278 ? -14.450 -8.582 -17.574 1.00 93.31 278 CYS A CA 1
ATOM 2136 C C . CYS A 1 278 ? -15.218 -8.103 -18.821 1.00 93.31 278 CYS A C 1
ATOM 2138 O O . CYS A 1 278 ? -15.888 -7.072 -18.778 1.00 93.31 278 CYS A O 1
ATOM 2140 N N . ALA A 1 279 ? -15.226 -8.907 -19.890 1.00 92.38 279 ALA A N 1
ATOM 2141 C CA . ALA A 1 279 ? -15.946 -8.602 -21.128 1.00 92.38 279 ALA A CA 1
ATOM 2142 C C . ALA A 1 279 ? -17.475 -8.542 -20.942 1.00 92.38 279 ALA A C 1
ATOM 2144 O O . ALA A 1 279 ? -18.169 -7.838 -21.673 1.00 92.38 279 ALA A O 1
ATOM 2145 N N . GLN A 1 280 ? -18.014 -9.246 -19.940 1.00 92.94 280 GLN A N 1
ATOM 2146 C CA . GLN A 1 280 ? -19.426 -9.167 -19.539 1.00 92.94 280 GLN A CA 1
ATOM 2147 C C . GLN A 1 280 ? -19.780 -7.883 -18.771 1.00 92.94 280 GLN A C 1
ATOM 2149 O O . GLN A 1 280 ? -20.943 -7.698 -18.412 1.00 92.94 280 GLN A O 1
ATOM 2154 N N . GLY A 1 281 ? -18.814 -7.003 -18.504 1.00 91.25 281 GLY A N 1
ATOM 2155 C CA . GLY A 1 281 ? -19.055 -5.752 -17.791 1.00 91.25 281 GLY A CA 1
ATOM 2156 C C . GLY A 1 281 ? -19.026 -5.871 -16.271 1.00 91.25 281 GLY A C 1
ATOM 2157 O O . GLY A 1 281 ? -19.513 -4.973 -15.589 1.00 91.25 281 GLY A O 1
ATOM 2158 N N . VAL A 1 282 ? -18.498 -6.970 -15.726 1.00 92.88 282 VAL A N 1
ATOM 2159 C CA . VAL A 1 282 ? -18.383 -7.145 -14.272 1.00 92.88 282 VAL A CA 1
ATOM 2160 C C . VAL A 1 282 ? -17.344 -6.166 -13.726 1.00 92.88 282 VAL A C 1
ATOM 2162 O O . VAL A 1 282 ? -16.266 -6.042 -14.302 1.00 92.88 282 VAL A O 1
ATOM 2165 N N . SER A 1 283 ? -17.672 -5.486 -12.624 1.00 90.12 283 SER A N 1
ATOM 2166 C CA . SER A 1 283 ? -16.809 -4.484 -11.983 1.00 90.12 283 SER A CA 1
ATOM 2167 C C . SER A 1 283 ? -15.549 -5.099 -11.364 1.00 90.12 283 SER A C 1
ATOM 2169 O O . SER A 1 283 ? -15.535 -6.281 -11.001 1.00 90.12 283 SER A O 1
ATOM 2171 N N . LEU A 1 284 ?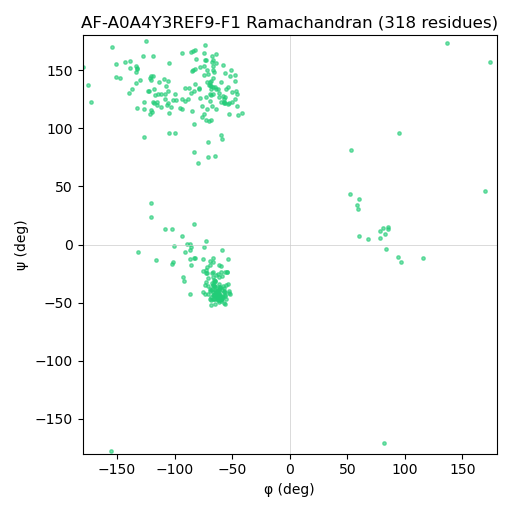 -14.496 -4.295 -11.178 1.00 87.56 284 LEU A N 1
ATOM 2172 C CA . LEU A 1 284 ? -13.249 -4.758 -10.562 1.00 87.56 284 LEU A CA 1
ATOM 2173 C C . LEU A 1 284 ? -13.468 -5.303 -9.138 1.00 87.56 284 LEU A C 1
ATOM 2175 O O . LEU A 1 284 ? -12.919 -6.350 -8.775 1.00 87.56 284 LEU A O 1
ATOM 2179 N N . LEU A 1 285 ? -14.334 -4.646 -8.361 1.00 88.44 285 LEU A N 1
ATOM 2180 C CA . LEU A 1 285 ? -14.736 -5.067 -7.017 1.00 88.44 285 LEU A CA 1
ATOM 2181 C C . LEU A 1 285 ? -15.429 -6.439 -7.019 1.00 88.44 285 LEU A C 1
ATOM 2183 O O . LEU A 1 285 ? -15.165 -7.284 -6.159 1.00 88.44 285 LEU A O 1
ATOM 2187 N N . ASP A 1 286 ? -16.318 -6.687 -7.977 1.00 90.75 286 ASP A N 1
ATOM 2188 C CA . ASP A 1 286 ? -17.039 -7.958 -8.047 1.00 90.75 286 ASP A CA 1
ATOM 2189 C C . ASP A 1 286 ? -16.135 -9.093 -8.536 1.00 90.75 286 ASP A C 1
ATOM 2191 O O . ASP A 1 286 ? -16.219 -10.209 -8.018 1.00 90.75 286 ASP A O 1
ATOM 2195 N N . LEU A 1 287 ? -15.193 -8.804 -9.440 1.00 92.44 287 LEU A N 1
ATOM 2196 C CA . LEU A 1 287 ? -14.134 -9.743 -9.815 1.00 92.44 287 LEU A CA 1
ATOM 2197 C C . LEU A 1 287 ? -13.220 -10.067 -8.619 1.00 92.44 287 LEU A C 1
ATOM 2199 O O . LEU A 1 287 ? -12.878 -11.227 -8.397 1.00 92.44 287 LEU A O 1
ATOM 2203 N N . SER A 1 288 ? -12.866 -9.077 -7.798 1.00 91.38 288 SER A N 1
ATOM 2204 C CA . SER A 1 288 ? -12.096 -9.273 -6.558 1.00 91.38 288 SER A CA 1
ATOM 2205 C C . SER A 1 288 ? -12.775 -10.276 -5.616 1.00 91.38 288 SER A C 1
ATOM 2207 O O . SER A 1 288 ? -12.159 -11.257 -5.175 1.00 91.38 288 SER A O 1
ATOM 2209 N N . LYS A 1 289 ? -14.088 -10.122 -5.405 1.00 91.31 289 LYS A N 1
ATOM 2210 C CA . LYS A 1 289 ? -14.900 -11.057 -4.610 1.00 91.31 289 LYS A CA 1
ATOM 2211 C C . LYS A 1 289 ? -15.003 -12.439 -5.258 1.00 91.31 289 LYS A C 1
ATOM 2213 O O . LYS A 1 289 ? -14.801 -13.442 -4.578 1.00 91.31 289 LYS A O 1
ATOM 2218 N N . GLU A 1 290 ? -15.289 -12.506 -6.558 1.00 91.31 290 GLU A N 1
ATOM 2219 C CA . GLU A 1 290 ? -15.509 -13.762 -7.288 1.00 91.31 290 GLU A CA 1
ATOM 2220 C C . GLU A 1 290 ? -14.252 -14.640 -7.335 1.00 91.31 290 GLU A C 1
ATOM 2222 O O . GLU A 1 290 ? -14.328 -15.859 -7.167 1.00 91.31 290 GLU A O 1
ATOM 2227 N N . PHE A 1 291 ? -13.087 -14.023 -7.522 1.00 91.00 291 PHE A N 1
ATOM 2228 C CA . PHE A 1 291 ? -11.808 -14.727 -7.582 1.00 91.00 291 PHE A CA 1
ATOM 2229 C C . PHE A 1 291 ? -11.134 -14.846 -6.212 1.00 91.00 291 PHE A C 1
ATOM 2231 O O . PHE A 1 291 ? -10.124 -15.546 -6.088 1.00 91.00 291 PHE A O 1
ATOM 2238 N N . GLY A 1 292 ? -11.680 -14.204 -5.173 1.00 89.00 292 GLY A N 1
ATOM 2239 C CA . GLY A 1 292 ? -11.144 -14.226 -3.815 1.00 89.00 292 GLY A CA 1
ATOM 2240 C C . GLY A 1 292 ? -9.727 -13.656 -3.739 1.00 89.00 292 GLY A C 1
ATOM 2241 O O . GLY A 1 292 ? -8.872 -14.219 -3.048 1.00 89.00 292 GLY A O 1
ATOM 2242 N N . ARG A 1 293 ? -9.454 -12.591 -4.499 1.00 90.06 293 ARG A N 1
ATOM 2243 C CA . ARG A 1 293 ? -8.164 -11.885 -4.577 1.00 90.06 293 ARG A CA 1
ATOM 2244 C C . ARG A 1 293 ? -8.422 -10.388 -4.474 1.00 90.06 293 ARG A C 1
ATOM 2246 O O . ARG A 1 293 ? -9.467 -9.941 -4.905 1.00 90.06 293 ARG A O 1
ATOM 2253 N N . ASN A 1 294 ? -7.471 -9.623 -3.946 1.00 86.25 294 ASN A N 1
ATOM 2254 C CA . ASN A 1 294 ? -7.633 -8.170 -3.860 1.00 86.25 294 ASN A CA 1
ATOM 2255 C C . ASN A 1 294 ? -7.720 -7.507 -5.250 1.00 86.25 294 ASN A C 1
ATOM 2257 O O . ASN A 1 294 ? -7.194 -8.038 -6.230 1.00 86.25 294 ASN A O 1
ATOM 2261 N N . GLU A 1 295 ? -8.338 -6.327 -5.309 1.00 85.25 295 GLU A N 1
ATOM 2262 C CA . GLU A 1 295 ? -8.576 -5.572 -6.549 1.00 85.25 295 GLU A CA 1
ATOM 2263 C C . GLU A 1 295 ? -7.288 -5.266 -7.313 1.00 85.25 295 GLU A C 1
ATOM 2265 O O . GLU A 1 295 ? -7.235 -5.477 -8.519 1.00 85.25 295 GLU A O 1
ATOM 2270 N N . GLY A 1 296 ? -6.202 -4.904 -6.621 1.00 81.19 296 GLY A N 1
ATOM 2271 C CA . GLY A 1 296 ? -4.903 -4.680 -7.264 1.00 81.19 296 GLY A CA 1
ATOM 2272 C C . GLY A 1 296 ? -4.347 -5.926 -7.972 1.00 81.19 296 GLY A C 1
ATOM 2273 O O . GLY A 1 296 ? -3.767 -5.831 -9.053 1.00 81.19 296 GLY A O 1
ATOM 2274 N N . ALA A 1 297 ? -4.553 -7.119 -7.408 1.00 83.00 297 ALA A N 1
ATOM 2275 C CA . ALA A 1 297 ? -4.148 -8.384 -8.016 1.00 83.00 297 ALA A CA 1
ATOM 2276 C C . ALA A 1 297 ? -5.029 -8.761 -9.214 1.00 83.00 297 ALA A C 1
ATOM 2278 O O . ALA A 1 297 ? -4.523 -9.390 -10.147 1.00 83.00 297 ALA A O 1
ATOM 2279 N N . ILE A 1 298 ? -6.312 -8.386 -9.193 1.00 90.94 298 ILE A N 1
ATOM 2280 C CA . ILE A 1 298 ? -7.211 -8.511 -10.344 1.00 90.94 298 ILE A CA 1
ATOM 2281 C C . ILE A 1 298 ? -6.791 -7.539 -11.447 1.00 90.94 298 ILE A C 1
ATOM 2283 O O . ILE A 1 298 ? -6.531 -7.980 -12.563 1.00 90.94 298 ILE A O 1
ATOM 2287 N N . ALA A 1 299 ? -6.632 -6.254 -11.127 1.00 85.81 299 ALA A N 1
ATOM 2288 C CA . ALA A 1 299 ? -6.256 -5.202 -12.066 1.00 85.81 299 ALA A CA 1
ATOM 2289 C C . ALA A 1 299 ? -4.932 -5.522 -12.772 1.00 85.81 299 ALA A C 1
ATOM 2291 O O . ALA A 1 299 ? -4.863 -5.581 -13.999 1.00 85.81 299 ALA A O 1
ATOM 2292 N N . SER A 1 300 ? -3.896 -5.865 -11.998 1.00 83.31 300 SER A N 1
ATOM 2293 C CA . SER A 1 300 ? -2.596 -6.270 -12.544 1.00 83.31 300 SER A CA 1
ATOM 2294 C C . SER A 1 300 ? -2.707 -7.485 -13.471 1.00 83.31 300 SER A C 1
ATOM 2296 O O . SER A 1 300 ? -1.991 -7.577 -14.473 1.00 83.31 300 SER A O 1
ATOM 2298 N N . ARG A 1 301 ? -3.608 -8.429 -13.166 1.00 91.44 301 ARG A N 1
ATOM 2299 C CA . ARG A 1 301 ? -3.820 -9.598 -14.019 1.00 91.44 301 ARG A CA 1
ATOM 2300 C C . ARG A 1 301 ? -4.568 -9.246 -15.301 1.00 91.44 301 ARG A C 1
ATOM 2302 O O . ARG A 1 301 ? -4.133 -9.718 -16.345 1.00 91.44 301 ARG A O 1
ATOM 2309 N N . LEU A 1 302 ? -5.610 -8.417 -15.238 1.00 90.69 302 LEU A N 1
ATOM 2310 C CA . LEU A 1 302 ? -6.370 -7.948 -16.405 1.00 90.69 302 LEU A CA 1
ATOM 2311 C C . LEU A 1 302 ? -5.464 -7.235 -17.417 1.00 90.69 302 LEU A C 1
ATOM 2313 O O . LEU A 1 302 ? -5.505 -7.565 -18.600 1.00 90.69 302 LEU A O 1
ATOM 2317 N N . VAL A 1 303 ? -4.571 -6.358 -16.942 1.00 87.38 303 VAL A N 1
ATOM 2318 C CA . VAL A 1 303 ? -3.553 -5.703 -17.785 1.00 87.38 303 VAL A CA 1
ATOM 2319 C C . VAL A 1 303 ? -2.613 -6.737 -18.409 1.00 87.38 303 VAL A C 1
ATOM 2321 O O . VAL A 1 303 ? -2.334 -6.695 -19.606 1.00 87.38 303 VAL A O 1
ATOM 2324 N N . LYS A 1 304 ? -2.144 -7.713 -17.619 1.00 86.81 304 LYS A N 1
ATOM 2325 C CA . LYS A 1 304 ? -1.203 -8.740 -18.089 1.00 86.81 304 LYS A CA 1
ATOM 2326 C C . LYS A 1 304 ? -1.790 -9.657 -19.166 1.00 86.81 304 LYS A C 1
ATOM 2328 O O . LYS A 1 304 ? -1.053 -10.062 -20.061 1.00 86.81 304 LYS A O 1
ATOM 2333 N N . ILE A 1 305 ? -3.072 -10.002 -19.064 1.00 90.44 305 ILE A N 1
ATOM 2334 C CA . ILE A 1 305 ? -3.768 -10.835 -20.058 1.00 90.44 305 ILE A CA 1
ATOM 2335 C C . ILE A 1 305 ? -4.408 -10.006 -21.179 1.00 90.44 305 ILE A C 1
ATOM 2337 O O . ILE A 1 305 ? -5.023 -10.588 -22.064 1.00 90.44 305 ILE A O 1
ATOM 2341 N N . GLN A 1 306 ? -4.257 -8.674 -21.142 1.00 89.50 306 GLN A N 1
ATOM 2342 C CA . GLN A 1 306 ? -4.837 -7.733 -22.105 1.00 89.50 306 GLN A CA 1
ATOM 2343 C C . GLN A 1 306 ? -6.352 -7.926 -22.273 1.00 89.50 306 GLN A C 1
ATOM 2345 O O . GLN A 1 306 ? -6.866 -7.950 -23.388 1.00 89.50 306 GLN A O 1
ATOM 2350 N N . ALA A 1 307 ? -7.062 -8.109 -21.157 1.00 88.75 307 ALA A N 1
ATOM 2351 C CA . ALA A 1 307 ? -8.514 -8.252 -21.175 1.00 88.75 307 ALA A CA 1
ATOM 2352 C C . ALA A 1 307 ? -9.195 -6.946 -21.618 1.00 88.75 307 ALA A C 1
ATOM 2354 O O . ALA A 1 307 ? -8.699 -5.855 -21.344 1.00 88.75 307 ALA A O 1
ATOM 2355 N N . GLU A 1 308 ? -10.362 -7.065 -22.248 1.00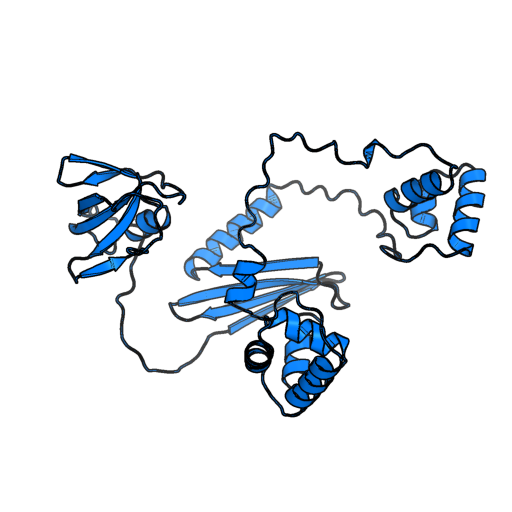 89.19 308 GLU A N 1
ATOM 2356 C CA . GLU A 1 308 ? -11.203 -5.938 -22.660 1.00 89.19 308 GLU A CA 1
ATOM 2357 C C . GLU A 1 308 ? -12.463 -5.877 -21.789 1.00 89.19 308 GLU A C 1
ATOM 2359 O O . GLU A 1 308 ? -13.026 -6.913 -21.426 1.00 89.19 308 GLU A O 1
ATOM 2364 N N . GLY A 1 309 ? -12.905 -4.665 -21.454 1.00 86.31 309 GLY A N 1
ATOM 2365 C CA . GLY A 1 309 ? -14.126 -4.425 -20.689 1.00 86.31 309 GLY A CA 1
ATOM 2366 C C . GLY A 1 309 ? -13.965 -3.362 -19.597 1.00 86.31 309 GLY A C 1
ATOM 2367 O O . GLY A 1 309 ? -12.850 -2.920 -19.320 1.00 86.31 309 GLY A O 1
ATOM 2368 N N . PRO A 1 310 ? -15.068 -2.975 -18.935 1.00 84.19 310 PRO A N 1
ATOM 2369 C CA . PRO A 1 310 ? -15.098 -1.884 -17.959 1.00 84.19 310 PRO A CA 1
ATOM 2370 C C . PRO A 1 310 ? -14.105 -2.059 -16.806 1.00 84.19 310 PRO A C 1
ATOM 2372 O O . PRO A 1 310 ? -13.422 -1.112 -16.441 1.00 84.19 310 PRO A O 1
ATOM 2375 N N . ALA A 1 311 ? -13.952 -3.277 -16.274 1.00 85.44 311 ALA A N 1
ATOM 2376 C CA . ALA A 1 311 ? -12.972 -3.538 -15.218 1.00 85.44 311 ALA A CA 1
ATOM 2377 C C . ALA A 1 311 ? -11.520 -3.516 -15.716 1.00 85.44 311 ALA A C 1
ATOM 2379 O O . ALA A 1 311 ? -10.611 -3.284 -14.925 1.00 85.44 311 ALA A O 1
ATOM 2380 N N . ALA A 1 312 ? -11.274 -3.764 -17.007 1.00 85.38 312 ALA A N 1
ATOM 2381 C CA . ALA A 1 312 ? -9.947 -3.600 -17.587 1.00 85.38 312 ALA A CA 1
ATOM 2382 C C . ALA A 1 312 ? -9.628 -2.115 -17.787 1.00 85.38 312 ALA A C 1
ATOM 2384 O O . ALA A 1 312 ? -8.523 -1.699 -17.467 1.00 85.38 312 ALA A O 1
ATOM 2385 N N . GLU A 1 313 ? -10.596 -1.312 -18.236 1.00 82.12 313 GLU A N 1
ATOM 2386 C CA . GLU A 1 313 ? -10.496 0.155 -18.297 1.00 82.12 313 GLU A CA 1
ATOM 2387 C C . GLU A 1 313 ? -10.236 0.754 -16.905 1.00 82.12 313 GLU A C 1
ATOM 2389 O O . GLU A 1 313 ? -9.291 1.519 -16.729 1.00 82.12 313 GLU A O 1
ATOM 2394 N N . GLU A 1 314 ? -10.979 0.304 -15.894 1.00 79.94 314 GLU A N 1
ATOM 2395 C CA . GLU A 1 314 ? -10.762 0.641 -14.482 1.00 79.94 314 GLU A CA 1
ATOM 2396 C C . GLU A 1 314 ? -9.385 0.164 -13.979 1.00 79.94 314 GLU A C 1
ATOM 2398 O O . GLU A 1 314 ? -8.705 0.861 -13.226 1.00 79.94 314 GLU A O 1
ATOM 2403 N N . ALA A 1 315 ? -8.907 -0.996 -14.443 1.00 76.00 315 ALA A N 1
ATOM 2404 C CA . ALA A 1 315 ? -7.578 -1.500 -14.106 1.00 76.00 315 ALA A CA 1
ATOM 2405 C C . ALA A 1 315 ? -6.440 -0.627 -14.665 1.00 76.00 315 ALA A C 1
ATOM 2407 O O . ALA A 1 315 ? -5.390 -0.535 -14.023 1.00 76.00 315 ALA A O 1
ATOM 2408 N N . TRP A 1 316 ? -6.637 0.044 -15.808 1.00 64.81 316 TRP A N 1
ATOM 2409 C CA . TRP A 1 316 ? -5.687 1.041 -16.319 1.00 64.81 316 TRP A CA 1
ATOM 2410 C C . TRP A 1 316 ? -5.620 2.283 -15.417 1.00 64.81 316 TRP A C 1
ATOM 2412 O O . TRP A 1 316 ? -4.556 2.888 -15.298 1.00 64.81 316 TRP A O 1
ATOM 2422 N N . GLU A 1 317 ? -6.699 2.623 -14.703 1.00 60.88 317 GLU A N 1
ATOM 2423 C CA . GLU A 1 317 ? -6.693 3.692 -13.691 1.00 60.88 317 GLU A CA 1
ATOM 2424 C C . GLU A 1 317 ? -5.986 3.282 -12.384 1.00 60.88 317 GLU A C 1
ATOM 2426 O O . GLU A 1 317 ? -5.477 4.137 -11.656 1.00 60.88 317 GLU A O 1
ATOM 2431 N N . TYR A 1 318 ? -5.882 1.977 -12.109 1.00 53.06 318 TYR A N 1
ATOM 2432 C CA . TYR A 1 318 ? -5.185 1.423 -10.942 1.00 53.06 318 TYR A CA 1
ATOM 2433 C C . TYR A 1 318 ? -3.662 1.267 -11.117 1.00 53.06 318 TYR A C 1
ATOM 2435 O O . TYR A 1 318 ? -2.967 1.034 -10.123 1.00 53.06 318 TYR A O 1
ATOM 2443 N N . GLY A 1 319 ? -3.114 1.403 -12.331 1.00 45.69 319 GLY A N 1
ATOM 2444 C CA . GLY A 1 319 ? -1.670 1.249 -12.548 1.00 45.69 319 GLY A CA 1
ATOM 2445 C C . GLY A 1 319 ? -1.195 1.191 -14.001 1.00 45.69 319 GLY A C 1
ATOM 2446 O O . GLY A 1 319 ? -0.395 0.308 -14.320 1.00 45.69 319 GLY A O 1
ATOM 2447 N N . GLY A 1 320 ? -1.679 2.098 -14.858 1.00 37.47 320 GLY A N 1
ATOM 2448 C CA . GLY A 1 320 ? -1.096 2.388 -16.176 1.00 37.47 320 GLY A CA 1
ATOM 2449 C C . GLY A 1 320 ? 0.103 3.330 -16.113 1.00 37.47 320 GLY A C 1
ATOM 2450 O O . GLY A 1 320 ? -0.024 4.408 -15.487 1.00 37.47 320 GLY A O 1
#

Foldseek 3Di:
DAFQWKAFPVRDIFGDPPPPAPDDDWDKFKFQADADDPPAQAAQQHRTIIITTHDDDPAAWDPDWTATPVRDIHTHHPRVCLNSDRVDDDDDDDDDDDDDDWDWDWDWDDDPFKIWIWIWIQDPPQKIWIKIWIAGPVQHTPDIDTDIGRPVCCVVVVVVVVVCVVPDPPPPPPPDPQLPQPPPDQDPVLLVVLVVVVVVVDDLSRNCVVNSHDSVVSQVSCVVVVNDDDPVVPDPDDDDPVPDPPPDPDDQVRLCVQQVCPPPDQDPVNLVVLLVCQQVADALVVNCVVNSHDSLVSLVSCVVSVRDHDNVVVSVVVGD

Organism: NCBI:txid66892